Protein 5Y30 (pdb70)

Structure (mmCIF, N/CA/C/O backbone):
data_5Y30
#
_entry.id   5Y30
#
_cell.length_a   65.252
_cell.length_b   65.252
_cell.length_c   109.741
_cell.angle_alpha   90.00
_cell.angle_beta   90.00
_cell.angle_gamma   120.00
#
_symmetry.space_group_name_H-M   'P 61'
#
loop_
_entity.id
_entity.type
_entity.pdbx_description
1 polymer 'Leucine-rich glioma-inactivated protein 1'
2 water water
#
loop_
_atom_site.group_PDB
_atom_site.id
_atom_site.type_symbol
_atom_site.label_atom_id
_atom_site.label_alt_id
_atom_site.label_comp_id
_atom_site.label_asym_id
_atom_site.label_entity_id
_atom_site.label_seq_id
_atom_site.pdbx_PDB_ins_code
_atom_site.Cartn_x
_atom_site.Cartn_y
_atom_site.Cartn_z
_atom_site.occupancy
_atom_site.B_iso_or_equiv
_atom_site.auth_seq_id
_atom_site.auth_comp_id
_atom_site.auth_asym_id
_atom_site.auth_atom_id
_atom_site.pdbx_PDB_model_num
ATOM 1 N N . LYS A 1 21 ? 15.551 0.430 7.898 1.00 60.63 41 LYS A N 1
ATOM 2 C CA . LYS A 1 21 ? 15.427 0.890 9.274 1.00 64.39 41 LYS A CA 1
ATOM 3 C C . LYS A 1 21 ? 14.920 2.342 9.302 1.00 62.23 41 LYS A C 1
ATOM 4 O O . LYS A 1 21 ? 1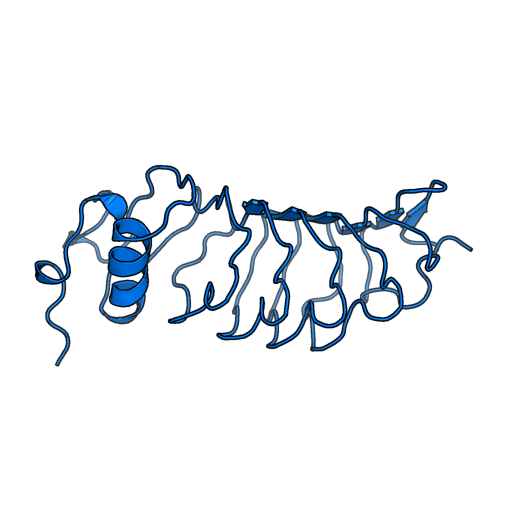5.008 3.066 8.302 1.00 61.13 41 LYS A O 1
ATOM 10 N N . CYS A 1 22 ? 14.348 2.742 10.434 1.00 54.19 42 CYS A N 1
ATOM 11 C CA . CYS A 1 22 ? 13.838 4.093 10.617 1.00 50.60 42 CYS A CA 1
ATOM 12 C C . CYS A 1 22 ? 14.953 5.137 10.567 1.00 47.76 42 CYS A C 1
ATOM 13 O O . CYS A 1 22 ? 15.948 4.992 11.249 1.00 49.20 42 CYS A O 1
ATOM 16 N N . PRO A 1 23 ? 14.797 6.188 9.749 1.00 44.63 43 PRO A N 1
ATOM 17 C CA . PRO A 1 23 ? 15.786 7.279 9.769 1.00 44.80 43 PRO A CA 1
ATOM 18 C C . PRO A 1 23 ? 15.883 7.956 11.147 1.00 48.70 43 PRO A C 1
ATOM 19 O O . PRO A 1 23 ? 14.886 8.016 11.873 1.00 44.94 43 PRO A O 1
ATOM 23 N N . ALA A 1 24 ? 17.056 8.481 11.490 1.00 47.31 44 ALA A N 1
ATOM 24 C CA . ALA A 1 24 ? 17.277 9.053 12.822 1.00 48.55 44 ALA A CA 1
ATOM 25 C C . ALA A 1 24 ? 16.360 10.251 13.124 1.00 48.58 44 ALA A C 1
ATOM 26 O O . ALA A 1 24 ? 15.917 10.431 14.265 1.00 47.86 44 ALA A O 1
ATOM 28 N N . VAL A 1 25 ? 16.053 11.058 12.111 1.00 47.04 45 VAL A N 1
ATOM 29 C CA . VAL A 1 25 ? 15.157 12.193 12.321 1.00 45.71 45 VAL A CA 1
ATOM 30 C C . VAL A 1 25 ? 13.697 11.755 12.369 1.00 42.65 45 VAL A C 1
ATOM 31 O O . VAL A 1 25 ? 12.802 12.586 12.470 1.00 42.76 45 VAL A O 1
ATOM 35 N N . CYS A 1 26 ? 13.445 10.454 12.289 1.00 39.49 46 CYS A N 1
ATOM 36 C CA . CYS A 1 26 ? 12.066 9.974 12.314 1.00 39.07 46 CYS A CA 1
ATOM 37 C C . CYS A 1 26 ? 11.796 9.045 13.486 1.00 41.22 46 CYS A C 1
ATOM 38 O O . CYS A 1 26 ? 12.712 8.487 14.108 1.00 40.91 46 CYS A O 1
ATOM 41 N N . THR A 1 27 ? 10.515 8.892 13.782 1.00 38.19 47 THR A N 1
ATOM 42 C CA . THR A 1 27 ? 10.046 7.871 14.694 1.00 41.06 47 THR A CA 1
ATOM 43 C C . THR A 1 27 ? 9.061 7.005 13.922 1.00 39.37 47 THR A C 1
ATOM 44 O O . THR A 1 27 ? 8.103 7.518 13.350 1.00 36.00 47 THR A O 1
ATOM 48 N N . CYS A 1 28 ? 9.308 5.699 13.900 1.00 44.83 48 CYS A N 1
ATOM 49 C CA . CYS A 1 28 ? 8.564 4.793 13.033 1.00 42.99 48 CYS A CA 1
ATOM 50 C C . CYS A 1 28 ? 7.849 3.669 13.777 1.00 46.70 48 CYS A C 1
ATOM 51 O O . CYS A 1 28 ? 8.343 3.155 14.780 1.00 48.88 48 CYS A O 1
ATOM 54 N N . THR A 1 29 ? 6.673 3.314 13.271 1.00 41.48 49 THR A N 1
ATOM 55 C CA . THR A 1 29 ? 6.037 2.034 13.558 1.00 44.98 49 THR A CA 1
ATOM 56 C C . THR A 1 29 ? 5.996 1.267 12.250 1.00 53.31 49 THR A C 1
ATOM 57 O O . THR A 1 29 ? 6.540 1.719 11.244 1.00 53.90 49 THR A O 1
ATOM 61 N N . LYS A 1 30 ? 5.323 0.126 12.259 1.00 55.73 50 LYS A N 1
ATOM 62 C CA . LYS A 1 30 ? 5.140 -0.665 11.052 1.00 58.53 50 LYS A CA 1
ATOM 63 C C . LYS A 1 30 ? 4.482 0.146 9.930 1.00 51.73 50 LYS A C 1
ATOM 64 O O . LYS A 1 30 ? 4.892 0.077 8.771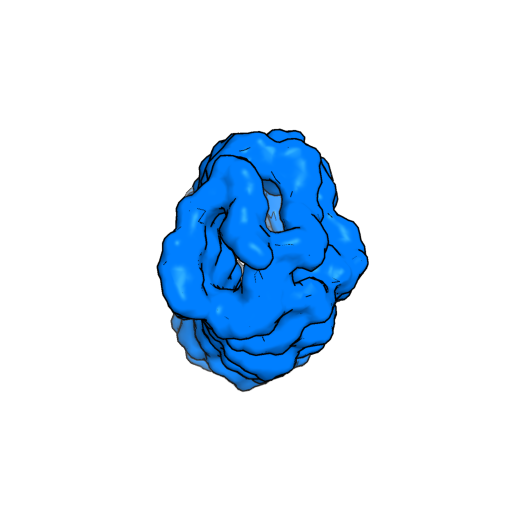 1.00 51.82 50 LYS A O 1
ATOM 70 N N . ASP A 1 31 ? 3.478 0.940 10.287 1.00 46.88 51 ASP A N 1
ATOM 71 C CA . ASP A 1 31 ? 2.640 1.597 9.298 1.00 46.17 51 ASP A CA 1
ATOM 72 C C . ASP A 1 31 ? 2.973 3.070 9.103 1.00 39.93 51 ASP A C 1
ATOM 73 O O . ASP A 1 31 ? 2.584 3.663 8.102 1.00 40.10 51 ASP A O 1
ATOM 78 N N . ASN A 1 32 ? 3.684 3.655 10.062 1.00 37.51 52 ASN A N 1
ATOM 79 C CA . ASN A 1 32 ? 3.744 5.107 10.179 1.00 35.74 5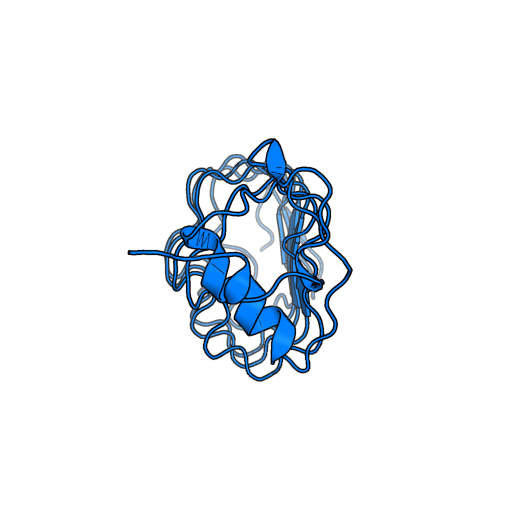2 ASN A CA 1
ATOM 80 C C . ASN A 1 32 ? 5.156 5.619 10.422 1.00 36.00 52 ASN A C 1
ATOM 81 O O . ASN A 1 32 ? 5.934 4.993 11.150 1.00 37.00 52 ASN A O 1
ATOM 86 N N . ALA A 1 33 ? 5.488 6.753 9.814 1.00 31.41 53 ALA A N 1
ATOM 87 C CA . ALA A 1 33 ? 6.732 7.440 10.155 1.00 32.28 53 ALA A CA 1
ATOM 88 C C . ALA A 1 33 ? 6.436 8.903 10.415 1.00 28.35 53 ALA A C 1
ATOM 89 O O . ALA A 1 33 ? 5.713 9.543 9.649 1.00 29.27 53 ALA A O 1
ATOM 91 N N . LEU A 1 34 ? 6.993 9.417 11.503 1.00 34.03 54 LEU A N 1
ATOM 92 C CA . LEU A 1 34 ? 6.853 10.821 11.878 1.00 32.62 54 LEU A CA 1
ATOM 93 C C . LEU A 1 34 ? 8.243 11.429 11.899 1.00 31.13 54 LEU A C 1
ATOM 94 O O . LEU A 1 34 ? 9.071 11.043 12.716 1.00 34.26 54 LEU A O 1
ATOM 99 N N . CYS A 1 35 ? 8.504 12.353 10.984 1.00 34.01 55 CYS A N 1
ATOM 100 C CA . CYS A 1 35 ? 9.837 12.917 10.861 1.00 35.00 55 CYS A CA 1
ATOM 101 C C . CYS A 1 35 ? 9.834 14.358 11.345 1.00 38.11 55 CYS A C 1
ATOM 102 O O . CYS A 1 35 ? 8.921 15.117 11.041 1.00 34.44 55 CYS A O 1
ATOM 105 N N . GLU A 1 36 ? 10.847 14.722 12.120 1.00 35.77 56 GLU A N 1
ATOM 106 C CA . GLU A 1 36 ? 10.921 16.063 12.672 1.00 35.24 56 GLU A CA 1
ATOM 107 C C . GLU A 1 36 ? 12.316 16.637 12.457 1.00 39.23 56 GLU A C 1
ATOM 108 O O . GLU A 1 36 ? 13.315 15.925 12.595 1.00 39.40 56 GLU A O 1
ATOM 114 N N . ASN A 1 37 ? 12.371 17.923 12.120 1.00 41.83 57 ASN A N 1
ATOM 115 C CA . ASN A 1 37 ? 13.624 18.638 11.873 1.00 44.05 57 ASN A CA 1
ATOM 116 C C . ASN A 1 37 ? 14.462 18.013 10.764 1.00 46.77 57 ASN A C 1
ATOM 117 O O . ASN A 1 37 ? 15.686 18.090 10.799 1.00 48.14 57 ASN A O 1
ATOM 122 N N . ALA A 1 38 ? 13.805 17.394 9.787 1.00 40.96 58 ALA A N 1
ATOM 123 C CA . ALA A 1 38 ? 14.512 16.745 8.685 1.00 46.92 58 ALA A CA 1
ATOM 124 C C . ALA A 1 38 ? 15.223 17.797 7.844 1.00 53.72 58 ALA A C 1
ATOM 125 O O . ALA A 1 38 ? 14.657 18.845 7.564 1.00 49.72 58 ALA A O 1
ATOM 127 N N . ARG A 1 39 ? 16.467 17.533 7.457 1.00 62.78 59 ARG A N 1
ATOM 128 C CA . ARG A 1 39 ? 17.217 18.510 6.675 1.00 72.20 59 ARG A CA 1
ATOM 129 C C . ARG A 1 39 ? 16.963 18.310 5.185 1.00 72.98 59 ARG A C 1
ATOM 130 O O . ARG A 1 39 ? 17.068 19.242 4.389 1.00 75.09 59 ARG A O 1
ATOM 138 N N . SER A 1 40 ? 16.601 17.088 4.821 1.00 69.38 60 SER A N 1
ATOM 139 C CA . SER A 1 40 ? 16.092 16.800 3.489 1.00 66.49 60 SER A CA 1
ATOM 140 C C . SER A 1 40 ? 15.023 15.725 3.626 1.00 57.85 60 SER A C 1
ATOM 141 O O . SER A 1 40 ? 14.966 15.052 4.652 1.00 55.83 60 SER A O 1
ATOM 144 N N . ILE A 1 41 ? 14.158 15.576 2.627 1.00 50.81 61 ILE A N 1
ATOM 145 C CA . ILE A 1 41 ? 13.238 14.443 2.630 1.00 47.58 61 ILE A CA 1
ATOM 146 C C . ILE A 1 41 ? 14.081 13.185 2.613 1.00 44.67 61 ILE A C 1
ATOM 147 O O . ILE A 1 41 ? 14.837 12.960 1.669 1.00 51.71 61 ILE A O 1
ATOM 152 N N . PRO A 1 42 ? 13.986 12.367 3.667 1.00 42.54 62 PRO A N 1
ATOM 153 C CA . PRO A 1 42 ? 14.865 11.197 3.677 1.00 44.02 62 PRO A CA 1
ATOM 154 C C . PRO A 1 42 ? 14.493 10.216 2.571 1.00 48.25 62 PRO A C 1
ATOM 155 O O . PRO A 1 42 ? 13.326 10.098 2.211 1.00 45.13 62 PRO A O 1
ATOM 159 N N . ARG A 1 43 ? 15.488 9.532 2.023 1.00 49.12 63 ARG A N 1
ATOM 160 C CA . ARG A 1 43 ? 15.244 8.544 0.983 1.00 48.99 63 ARG A CA 1
ATOM 161 C C . ARG A 1 43 ? 15.212 7.142 1.595 1.00 48.16 63 ARG A C 1
ATOM 162 O O . ARG A 1 43 ? 15.021 6.149 0.897 1.00 54.91 63 ARG A O 1
ATOM 170 N N . THR A 1 44 ? 15.385 7.083 2.913 1.00 44.05 64 THR A N 1
ATOM 171 C CA . THR A 1 44 ? 15.502 5.825 3.646 1.00 42.58 64 THR A CA 1
ATOM 172 C C . THR A 1 44 ? 14.312 5.519 4.595 1.00 47.81 64 THR A C 1
ATOM 173 O O . THR A 1 44 ? 14.422 4.698 5.500 1.00 42.63 64 THR A O 1
ATOM 177 N N . VAL A 1 45 ? 13.180 6.183 4.401 1.00 45.89 65 VAL A N 1
ATOM 178 C CA . VAL A 1 45 ? 11.979 5.807 5.142 1.00 43.87 65 VAL A CA 1
ATOM 179 C C . VAL A 1 45 ? 11.596 4.408 4.669 1.00 42.28 65 VAL A C 1
ATOM 180 O O . VAL A 1 45 ? 11.659 4.149 3.469 1.00 45.80 65 VAL A O 1
ATOM 184 N N . PRO A 1 46 ? 11.250 3.491 5.598 1.00 41.50 66 PRO A N 1
ATOM 185 C CA . PRO A 1 46 ? 10.930 2.117 5.184 1.00 43.15 66 PRO A CA 1
ATOM 186 C C . PRO A 1 46 ? 9.831 2.089 4.144 1.00 48.10 66 PRO A C 1
ATOM 187 O O . PRO A 1 46 ? 8.803 2.742 4.331 1.00 42.67 66 PRO A O 1
ATOM 191 N N . PRO A 1 47 ? 10.048 1.349 3.048 1.00 48.85 67 PRO A N 1
ATOM 192 C CA . PRO A 1 47 ? 9.177 1.476 1.872 1.00 46.07 67 PRO A CA 1
ATOM 193 C C . PRO A 1 47 ? 7.761 0.930 2.075 1.00 45.07 67 PRO A C 1
ATOM 194 O O . PRO A 1 47 ? 6.925 1.136 1.198 1.00 46.70 67 PRO A O 1
ATOM 198 N N . ASP A 1 48 ? 7.488 0.261 3.192 1.00 42.66 68 ASP A N 1
ATOM 199 C CA . ASP A 1 48 ? 6.137 -0.248 3.442 1.00 43.44 68 ASP A CA 1
ATOM 200 C C . ASP A 1 48 ? 5.248 0.681 4.281 1.00 45.81 68 ASP A C 1
ATOM 201 O O . ASP A 1 48 ? 4.082 0.362 4.538 1.00 44.88 68 ASP A O 1
ATOM 206 N N . VAL A 1 49 ? 5.776 1.827 4.704 1.00 42.90 69 VAL A N 1
ATOM 207 C CA A VAL A 1 49 ? 4.967 2.746 5.512 0.57 42.27 69 VAL A CA 1
ATOM 208 C CA B VAL A 1 49 ? 5.016 2.794 5.487 0.43 40.79 69 VAL A CA 1
ATOM 209 C C . VAL A 1 49 ? 3.810 3.275 4.677 1.00 35.35 69 VAL A C 1
ATOM 210 O O . VAL A 1 49 ? 3.936 3.480 3.472 1.00 36.97 69 VAL A O 1
ATOM 217 N N . ILE A 1 50 ? 2.653 3.456 5.320 1.00 32.39 70 ILE A N 1
ATOM 218 C CA . ILE A 1 50 ? 1.487 3.974 4.603 1.00 29.55 70 ILE A CA 1
ATOM 219 C C . ILE A 1 50 ? 1.077 5.385 5.043 1.00 29.50 70 ILE A C 1
ATOM 220 O O . ILE A 1 50 ? 0.248 6.014 4.391 1.00 26.42 70 ILE A O 1
ATOM 225 N N . SER A 1 51 ? 1.623 5.872 6.155 1.00 28.36 71 SER A N 1
ATOM 226 C CA A SER A 1 51 ? 1.407 7.257 6.573 0.48 28.55 71 SER A CA 1
ATOM 227 C CA B SER A 1 51 ? 1.421 7.269 6.526 0.52 27.94 71 SER A CA 1
ATOM 228 C C . SER A 1 51 ? 2.746 7.907 6.917 1.00 30.51 71 SER A C 1
ATOM 229 O O . SER A 1 51 ? 3.532 7.335 7.663 1.00 30.35 71 SER A O 1
ATOM 234 N N . LEU A 1 52 ? 2.987 9.100 6.391 1.00 25.55 72 LEU A N 1
ATOM 235 C CA . LEU A 1 52 ? 4.249 9.780 6.625 1.00 27.65 72 LEU A CA 1
ATOM 236 C C . LEU A 1 52 ? 3.989 11.244 6.950 1.00 24.80 72 LEU A C 1
ATOM 237 O O . LEU A 1 52 ? 3.216 11.896 6.261 1.00 25.21 72 LEU A O 1
ATOM 242 N N . SER A 1 53 ? 4.646 11.757 7.985 1.00 24.91 73 SER A N 1
ATOM 243 C CA . SER A 1 53 ? 4.462 13.139 8.417 1.00 29.23 73 SER A CA 1
ATOM 244 C C . SER A 1 53 ? 5.780 13.875 8.540 1.00 29.51 73 SER A C 1
ATOM 245 O O . SER A 1 53 ? 6.766 13.313 9.028 1.00 27.72 73 SER A O 1
ATOM 248 N N . PHE A 1 54 ? 5.790 15.133 8.108 1.00 25.38 74 PHE A N 1
ATOM 249 C CA . PHE A 1 54 ? 6.950 15.996 8.341 1.00 27.99 74 PHE A CA 1
ATOM 250 C C . PHE A 1 54 ? 6.572 17.206 9.156 1.00 32.76 74 PHE A C 1
ATOM 251 O O . PHE A 1 54 ? 5.639 17.933 8.800 1.00 32.20 74 PHE A O 1
ATOM 259 N N . VAL A 1 55 ? 7.296 17.413 10.258 1.00 32.39 75 VAL A N 1
ATOM 260 C CA A VAL A 1 55 ? 7.048 18.537 11.154 0.50 32.72 75 VAL A CA 1
ATOM 261 C CA B VAL A 1 55 ? 7.048 18.550 11.132 0.50 31.83 75 VAL A CA 1
ATOM 262 C C . VAL A 1 55 ? 8.337 19.305 11.426 1.00 34.02 75 VAL A C 1
ATOM 263 O O . VAL A 1 55 ? 9.383 18.701 11.646 1.00 35.89 75 VAL A O 1
ATOM 270 N N . ARG A 1 56 ? 8.248 20.634 11.404 1.00 37.41 76 ARG A N 1
ATOM 271 C CA . ARG A 1 56 ? 9.383 21.520 11.692 1.00 42.45 76 ARG A CA 1
ATOM 272 C C . ARG A 1 56 ? 10.649 21.149 10.923 1.00 41.49 76 ARG A C 1
ATOM 273 O O . ARG A 1 56 ? 11.733 21.111 11.511 1.00 43.63 76 ARG A O 1
ATOM 281 N N . SER A 1 57 ? 10.498 20.899 9.618 1.00 40.58 77 SER A N 1
ATOM 282 C CA . SER A 1 57 ? 11.566 20.355 8.766 1.00 42.44 77 SER A CA 1
ATOM 283 C C . SER A 1 57 ? 12.600 21.397 8.355 1.00 51.96 77 SER A C 1
ATOM 284 O O . SER A 1 57 ? 12.282 22.575 8.213 1.00 51.90 77 SER A O 1
ATOM 287 N N . GLY A 1 58 ? 13.826 20.941 8.110 1.00 53.12 78 GLY A N 1
ATOM 288 C CA . GLY A 1 58 ? 14.886 21.823 7.647 1.00 61.19 78 GLY A CA 1
ATOM 289 C C . GLY A 1 58 ? 14.819 22.128 6.157 1.00 57.43 78 GLY A C 1
ATOM 290 O O . GLY A 1 58 ? 15.159 23.230 5.746 1.00 59.49 78 GLY A O 1
ATOM 291 N N . PHE A 1 59 ? 14.384 21.168 5.343 1.00 54.60 79 PHE A N 1
ATOM 292 C CA . PHE A 1 59 ? 14.411 21.371 3.897 1.00 55.22 79 PHE A CA 1
ATOM 293 C C . PHE A 1 59 ? 13.407 22.444 3.485 1.00 51.38 79 PHE A C 1
ATOM 294 O O . PHE A 1 59 ? 12.418 22.679 4.164 1.00 44.71 79 PHE A O 1
ATOM 302 N N . THR A 1 60 ? 13.709 23.118 2.381 1.00 50.91 80 THR A N 1
ATOM 303 C CA . THR A 1 60 ? 12.961 24.285 1.952 1.00 47.76 80 THR A CA 1
ATOM 304 C C . THR A 1 60 ? 12.237 24.003 0.649 1.00 56.43 80 THR A C 1
ATOM 305 O O . THR A 1 60 ? 11.415 24.792 0.202 1.00 56.13 80 THR A O 1
ATOM 309 N N . GLU A 1 61 ? 12.565 22.878 0.027 1.00 62.40 81 GLU A N 1
ATOM 310 C CA . GLU A 1 61 ? 12.010 22.552 -1.273 1.00 64.35 81 GLU A CA 1
ATOM 311 C C . GLU A 1 61 ? 11.499 21.119 -1.331 1.00 58.94 81 GLU A C 1
ATOM 312 O O . GLU A 1 61 ? 12.034 20.222 -0.674 1.00 54.87 81 GLU A O 1
ATOM 318 N N . ILE A 1 62 ? 10.445 20.915 -2.113 1.00 44.22 82 ILE A N 1
ATOM 319 C CA . ILE A 1 62 ? 9.972 19.578 -2.417 1.00 35.14 82 ILE A CA 1
ATOM 320 C C . ILE A 1 62 ? 9.970 19.430 -3.928 1.00 39.55 82 ILE A C 1
ATOM 321 O O . ILE A 1 62 ? 9.046 19.892 -4.595 1.00 36.49 82 ILE A O 1
ATOM 326 N N . SER A 1 63 ? 11.015 18.800 -4.455 1.00 34.68 83 SER A N 1
ATOM 327 C CA . SER A 1 63 ? 11.190 18.667 -5.886 1.00 35.07 83 SER A CA 1
ATOM 328 C C . SER A 1 63 ? 10.434 17.464 -6.429 1.00 33.18 83 SER A C 1
ATOM 329 O O . SER A 1 63 ? 9.815 16.698 -5.675 1.00 29.80 83 SER A O 1
ATOM 332 N N . GLU A 1 64 ? 10.476 17.307 -7.747 1.00 33.46 84 GLU A N 1
ATOM 333 C CA . GLU A 1 64 ? 9.701 16.261 -8.403 1.00 31.12 84 GLU A CA 1
ATOM 334 C C . GLU A 1 64 ? 10.121 14.880 -7.922 1.00 31.36 84 GLU A C 1
ATOM 335 O O . GLU A 1 64 ? 11.308 14.595 -7.767 1.00 31.04 84 GLU A O 1
ATOM 341 N N . GLY A 1 65 ? 9.149 14.009 -7.726 1.00 26.78 85 GLY A N 1
ATOM 342 C CA . GLY A 1 65 ? 9.471 12.621 -7.422 1.00 33.08 85 GLY A CA 1
ATOM 343 C C . GLY A 1 65 ? 10.084 12.435 -6.037 1.00 29.69 85 GLY A C 1
ATOM 344 O O . GLY A 1 65 ? 10.851 11.507 -5.820 1.00 31.34 85 GLY A O 1
ATOM 345 N N . SER A 1 66 ? 9.739 13.301 -5.094 1.00 27.52 86 SER A N 1
ATOM 346 C CA . SER A 1 66 ? 10.363 13.260 -3.770 1.00 29.04 86 SER A CA 1
ATOM 347 C C . SER A 1 66 ? 9.976 12.028 -2.941 1.00 32.25 86 SER A C 1
ATOM 348 O O . SER A 1 66 ? 10.656 11.711 -1.950 1.00 30.38 86 SER A O 1
ATOM 351 N N . PHE A 1 67 ? 8.905 11.330 -3.319 1.00 24.10 87 P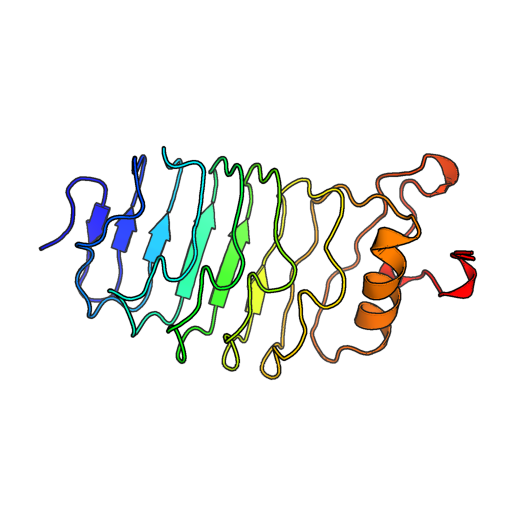HE A N 1
ATOM 352 C CA . PHE A 1 67 ? 8.398 10.257 -2.451 1.00 24.62 87 PHE A CA 1
ATOM 353 C C . PHE A 1 67 ? 8.375 8.893 -3.115 1.00 26.31 87 PHE A C 1
ATOM 354 O O . PHE A 1 67 ? 7.685 7.975 -2.665 1.00 29.30 87 PHE A O 1
ATOM 362 N N . LEU A 1 68 ? 9.181 8.749 -4.154 1.00 23.38 88 LEU A N 1
ATOM 363 C CA . LEU A 1 68 ? 9.190 7.521 -4.929 1.00 27.14 88 LEU A CA 1
ATOM 364 C C . LEU A 1 68 ? 9.708 6.315 -4.145 1.00 32.43 88 LEU A C 1
ATOM 365 O O . LEU A 1 68 ? 9.480 5.185 -4.545 1.00 35.54 88 LEU A O 1
ATOM 370 N N . PHE A 1 69 ? 10.405 6.539 -3.041 1.00 34.89 89 PHE A N 1
ATOM 371 C CA . PHE A 1 69 ? 10.933 5.389 -2.295 1.00 34.37 89 PHE A CA 1
ATOM 372 C C . PHE A 1 69 ? 9.921 4.869 -1.275 1.00 34.35 89 PHE A C 1
ATOM 373 O O . PHE A 1 69 ? 10.175 3.865 -0.597 1.00 33.40 89 PHE A O 1
ATOM 381 N N . THR A 1 70 ? 8.771 5.540 -1.199 1.00 30.23 90 THR A N 1
ATOM 382 C CA . THR A 1 70 ? 7.649 5.085 -0.378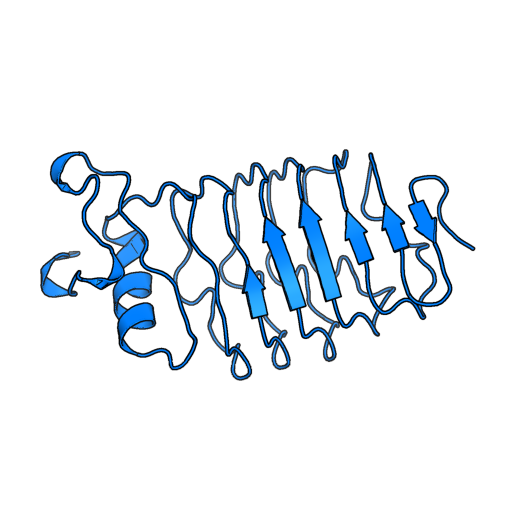 1.00 30.12 90 THR A CA 1
ATOM 383 C C . THR A 1 70 ? 6.384 5.067 -1.223 1.00 30.55 90 THR A C 1
ATOM 384 O O . THR A 1 70 ? 5.477 5.889 -1.022 1.00 29.13 90 THR A O 1
ATOM 388 N N . PRO A 1 71 ? 6.310 4.128 -2.176 1.00 35.12 91 PRO A N 1
ATOM 389 C CA . PRO A 1 71 ? 5.249 4.153 -3.182 1.00 36.28 91 PRO A CA 1
ATOM 390 C C . PRO A 1 71 ? 3.878 3.758 -2.652 1.00 36.34 91 PRO A C 1
ATOM 391 O O . PRO A 1 71 ? 2.902 3.926 -3.375 1.00 38.70 91 PRO A O 1
ATOM 395 N N . SER A 1 72 ? 3.801 3.234 -1.433 1.00 33.03 92 SER A N 1
ATOM 396 C CA . SER A 1 72 ? 2.534 2.737 -0.913 1.00 32.65 92 SER A CA 1
ATOM 397 C C . SER A 1 72 ? 1.830 3.702 0.036 1.00 32.55 92 SER A C 1
ATOM 398 O O . SER A 1 72 ? 0.874 3.317 0.710 1.00 33.06 92 SER A O 1
ATOM 401 N N . LEU A 1 73 ? 2.307 4.945 0.104 1.00 29.58 93 LEU A N 1
ATOM 402 C CA . LEU A 1 73 ? 1.705 5.937 1.001 1.00 25.77 93 LEU A CA 1
ATOM 403 C C . LEU A 1 73 ? 0.227 6.107 0.715 1.00 29.05 93 LEU A C 1
ATOM 404 O O . LEU A 1 73 ? -0.187 6.223 -0.442 1.00 28.67 93 LEU A O 1
ATOM 409 N N . GLN A 1 74 ? -0.556 6.139 1.784 1.00 23.47 94 GLN A N 1
ATOM 410 C CA . GLN A 1 74 ? -1.968 6.480 1.712 1.00 20.87 94 GLN A CA 1
ATOM 411 C C . GLN A 1 74 ? -2.210 7.862 2.295 1.00 22.69 94 GLN A C 1
ATOM 412 O O . GLN A 1 74 ? -3.201 8.526 1.976 1.00 23.78 94 GLN A O 1
ATOM 418 N N . LEU A 1 75 ? -1.311 8.299 3.169 1.00 21.90 95 LEU A N 1
ATOM 419 C CA . LEU A 1 75 ? -1.477 9.601 3.815 1.00 20.66 95 LEU A CA 1
ATOM 420 C C . LEU A 1 75 ? -0.137 10.299 3.973 1.00 25.42 95 LEU A C 1
ATOM 421 O O . LEU A 1 75 ? 0.854 9.693 4.398 1.00 24.39 95 LEU A O 1
ATOM 426 N N . LEU A 1 76 ? -0.140 11.589 3.663 1.00 22.05 96 LEU A N 1
ATOM 427 C CA . LEU A 1 76 ? 1.026 12.444 3.832 1.00 24.12 96 LEU A CA 1
ATOM 428 C C . LEU A 1 76 ? 0.630 13.689 4.598 1.00 25.51 96 LEU A C 1
ATOM 429 O O . LEU A 1 76 ? -0.380 14.318 4.259 1.00 24.98 96 LEU A O 1
ATOM 434 N N . LEU A 1 77 ? 1.410 14.055 5.614 1.00 21.26 97 LEU A N 1
ATOM 435 C CA . LEU A 1 77 ? 1.151 15.298 6.354 1.00 22.91 97 LEU A CA 1
ATOM 436 C C . LEU A 1 77 ? 2.384 16.175 6.410 1.00 25.28 97 LEU A C 1
ATOM 437 O O . LEU A 1 77 ? 3.469 15.702 6.751 1.00 25.84 97 LEU A O 1
ATOM 442 N N . PHE A 1 78 ? 2.206 17.457 6.095 1.00 23.12 98 PHE A N 1
ATOM 443 C CA . PHE A 1 78 ? 3.251 18.473 6.286 1.00 25.34 98 PHE A CA 1
ATOM 444 C C . PHE A 1 78 ? 2.705 19.569 7.178 1.00 24.77 98 PHE A C 1
ATOM 445 O O . PHE A 1 78 ? 1.740 20.221 6.797 1.00 25.74 98 PHE A O 1
ATOM 453 N N . THR A 1 79 ? 3.303 19.794 8.344 1.00 24.40 99 THR A N 1
ATOM 454 C CA . THR A 1 79 ? 2.801 20.858 9.215 1.00 24.50 99 THR A CA 1
ATOM 455 C C . THR A 1 79 ? 3.961 21.534 9.937 1.00 31.00 99 THR A C 1
ATOM 456 O O . THR A 1 79 ? 4.982 20.908 10.237 1.00 29.06 99 THR A O 1
ATOM 460 N N . SER A 1 80 ? 3.812 22.835 10.167 1.00 30.97 100 SER A N 1
ATOM 461 C CA . SER A 1 80 ? 4.845 23.646 10.793 1.00 34.19 100 SER A CA 1
ATOM 462 C C . SER A 1 80 ? 6.191 23.608 10.065 1.00 32.97 100 SER A C 1
ATOM 463 O O . SER A 1 80 ? 7.246 23.565 10.709 1.00 33.18 100 SER A O 1
ATOM 466 N N . ASN A 1 81 ? 6.157 23.652 8.736 1.00 30.22 101 ASN A N 1
ATOM 467 C CA . ASN A 1 81 ? 7.379 23.761 7.946 1.00 31.83 101 ASN A CA 1
ATOM 468 C C . ASN A 1 81 ? 7.500 25.100 7.213 1.00 34.37 101 ASN A C 1
ATOM 469 O O . ASN A 1 81 ? 6.550 25.886 7.154 1.00 32.59 101 ASN A O 1
ATOM 474 N N . SER A 1 82 ? 8.678 25.344 6.647 1.00 34.79 102 SER A N 1
ATOM 475 C CA . SER A 1 82 ? 8.902 26.470 5.746 1.00 36.27 102 SER A CA 1
ATOM 476 C C . SER A 1 82 ? 9.404 25.969 4.400 1.00 44.90 102 SER A C 1
ATOM 477 O O . SER A 1 82 ? 10.470 25.368 4.317 1.00 54.68 102 SER A O 1
ATOM 480 N N . PHE A 1 83 ? 8.638 26.220 3.348 1.00 37.44 103 PHE A N 1
ATOM 481 C CA . PHE A 1 83 ? 8.997 25.754 2.016 1.00 35.90 103 PHE A CA 1
ATOM 482 C C . PHE A 1 83 ? 9.248 26.925 1.084 1.00 39.04 103 PHE A C 1
ATOM 483 O O . PHE A 1 83 ? 8.492 27.897 1.089 1.00 44.05 103 PHE A O 1
ATOM 491 N N . ASP A 1 84 ? 10.309 26.833 0.293 1.00 40.87 104 ASP A N 1
ATOM 492 C CA . ASP A 1 84 ? 10.547 27.794 -0.773 1.00 40.72 104 ASP A CA 1
ATOM 493 C C . ASP A 1 84 ? 9.668 27.444 -1.969 1.00 45.68 104 ASP A C 1
ATOM 494 O O . ASP A 1 84 ? 8.925 28.281 -2.464 1.00 56.52 104 ASP A O 1
ATOM 499 N N . VAL A 1 85 ? 9.751 26.199 -2.428 1.00 40.91 105 VAL A N 1
ATOM 500 C CA . VAL A 1 85 ? 8.946 25.734 -3.556 1.00 39.55 105 VAL A CA 1
ATOM 501 C C . VAL A 1 85 ? 8.444 24.302 -3.382 1.00 38.28 105 VAL A C 1
ATOM 502 O O . VAL A 1 85 ? 9.211 23.424 -3.004 1.00 40.34 105 VAL A O 1
ATOM 506 N N . ILE A 1 86 ? 7.163 24.066 -3.655 1.00 34.56 106 ILE A N 1
ATOM 507 C CA . ILE A 1 86 ? 6.684 22.706 -3.880 1.00 30.77 106 ILE A CA 1
ATOM 508 C C . ILE A 1 86 ? 6.521 22.529 -5.383 1.00 35.67 106 ILE A C 1
ATOM 509 O O . ILE A 1 86 ? 5.667 23.154 -5.998 1.00 38.65 106 ILE A O 1
ATOM 514 N N . SER A 1 87 ? 7.360 21.693 -5.979 1.00 32.32 107 SER A N 1
ATOM 515 C CA . SER A 1 87 ? 7.472 21.673 -7.427 1.00 34.21 107 SER A CA 1
ATOM 516 C C . SER A 1 87 ? 6.411 20.834 -8.112 1.00 28.21 107 SER A C 1
ATOM 517 O O . SER A 1 87 ? 5.692 20.071 -7.467 1.00 26.76 107 SER A O 1
ATOM 520 N N . ASP A 1 88 ? 6.329 21.008 -9.433 1.00 33.54 108 ASP A N 1
ATOM 521 C CA . ASP A 1 88 ? 5.544 20.138 -10.302 1.00 30.90 108 ASP A CA 1
ATOM 522 C C . ASP A 1 88 ? 5.923 18.684 -10.042 1.00 29.67 108 ASP A C 1
ATOM 523 O O . ASP A 1 88 ? 7.110 18.370 -9.954 1.00 28.93 108 ASP A O 1
ATOM 528 N N . ASP A 1 89 ? 4.915 17.823 -9.897 1.00 25.57 109 ASP A N 1
ATOM 529 C CA . ASP A 1 89 ? 5.114 16.373 -9.746 1.00 25.82 109 ASP A CA 1
ATOM 530 C C . ASP A 1 89 ? 5.852 15.986 -8.452 1.00 29.22 109 ASP A C 1
ATOM 531 O O . ASP A 1 89 ? 6.454 14.916 -8.373 1.00 25.40 109 ASP A O 1
ATOM 536 N N . ALA A 1 90 ? 5.775 16.843 -7.441 1.00 25.58 110 ALA A N 1
ATOM 537 C CA . ALA A 1 90 ? 6.333 16.536 -6.127 1.00 24.38 110 ALA A CA 1
ATOM 538 C C . ALA A 1 90 ? 5.790 15.216 -5.607 1.00 25.84 110 ALA A C 1
ATOM 539 O O . ALA A 1 90 ? 6.514 14.446 -4.980 1.00 25.15 110 ALA A O 1
ATOM 541 N N . PHE A 1 91 ? 4.512 14.955 -5.886 1.00 21.84 111 PHE A N 1
ATOM 542 C CA . PHE A 1 91 ? 3.803 13.812 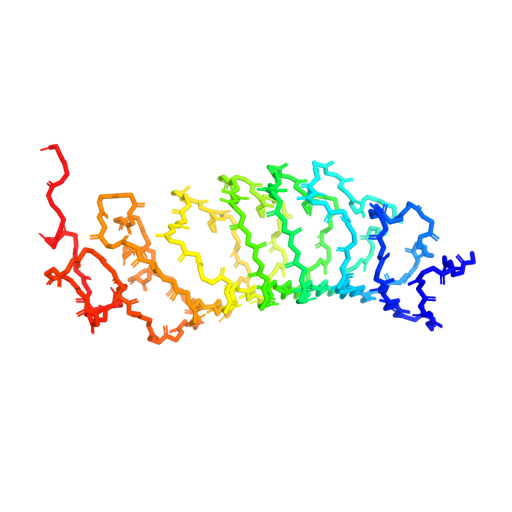-5.322 1.00 21.00 111 PHE A CA 1
ATOM 543 C C . PHE A 1 91 ? 3.501 12.709 -6.347 1.00 26.04 111 PHE A C 1
ATOM 544 O O . PHE A 1 91 ? 2.602 11.891 -6.157 1.00 22.89 111 PHE A O 1
ATOM 552 N N . ILE A 1 92 ? 4.283 12.667 -7.418 1.00 24.42 112 ILE A N 1
ATOM 553 C CA . ILE A 1 92 ? 4.084 11.678 -8.476 1.00 22.96 112 ILE A CA 1
ATOM 554 C C . ILE A 1 92 ? 4.552 10.306 -7.953 1.00 28.61 112 ILE A C 1
ATOM 555 O O . ILE A 1 92 ? 5.368 10.244 -7.034 1.00 25.06 112 ILE A O 1
ATOM 560 N N . GLY A 1 93 ? 4.017 9.222 -8.509 1.00 28.99 113 GLY A N 1
ATOM 561 C CA . GLY A 1 93 ? 4.419 7.884 -8.094 1.00 30.40 113 GLY A CA 1
ATOM 562 C C . GLY A 1 93 ? 3.692 7.429 -6.832 1.00 31.98 113 GLY A C 1
ATOM 563 O O . GLY A 1 93 ? 4.062 6.422 -6.214 1.00 28.31 113 GLY A O 1
ATOM 564 N N . LEU A 1 94 ? 2.648 8.157 -6.451 1.00 24.83 114 LEU A N 1
ATOM 565 C CA . LEU A 1 94 ? 1.875 7.801 -5.254 1.00 27.24 114 LEU A CA 1
ATOM 566 C C . LEU A 1 94 ? 0.410 7.477 -5.594 1.00 28.73 114 LEU A C 1
ATOM 567 O O . LEU A 1 94 ? -0.496 8.214 -5.205 1.00 29.27 114 LEU A O 1
ATOM 572 N N . PRO A 1 95 ? 0.175 6.369 -6.310 1.00 35.37 115 PRO A N 1
ATOM 573 C CA . PRO A 1 95 ? -1.166 6.120 -6.863 1.00 34.66 115 PRO A CA 1
ATOM 574 C C . PRO A 1 95 ? -2.178 5.721 -5.787 1.00 37.86 115 PRO A C 1
ATOM 575 O O . PRO A 1 95 ? -3.375 5.682 -6.066 1.00 40.65 115 PRO A O 1
ATOM 579 N N . HIS A 1 96 ? -1.698 5.448 -4.573 1.00 32.53 116 HIS A N 1
ATOM 580 C CA . HIS A 1 96 ? -2.577 5.058 -3.471 1.00 34.51 116 HIS A CA 1
ATOM 581 C C . HIS A 1 96 ? -2.808 6.176 -2.471 1.00 28.47 116 HIS A C 1
ATOM 582 O O . HIS A 1 96 ? -3.502 5.981 -1.461 1.00 27.84 116 HIS A O 1
ATOM 589 N N . LEU A 1 97 ? -2.226 7.345 -2.731 1.00 25.30 117 LEU A N 1
ATOM 590 C CA . LEU A 1 97 ? -2.341 8.436 -1.779 1.00 25.06 117 LEU A CA 1
ATOM 591 C C . LEU A 1 97 ? -3.778 8.938 -1.766 1.00 25.86 117 LEU A C 1
ATOM 592 O O . LEU A 1 97 ? -4.301 9.347 -2.812 1.00 24.93 117 LEU A O 1
ATOM 597 N N . GLU A 1 98 ? -4.423 8.859 -0.601 1.00 23.94 118 GLU A N 1
ATOM 598 C CA . GLU A 1 98 ? -5.800 9.320 -0.456 1.00 21.44 118 GLU A CA 1
ATOM 599 C C . GLU A 1 98 ? -5.935 10.593 0.386 1.00 25.26 118 GLU A C 1
ATOM 600 O O . GLU A 1 98 ? -6.920 11.309 0.262 1.00 24.79 118 GLU A O 1
ATOM 606 N N . TYR A 1 99 ? -4.942 10.886 1.221 1.00 22.39 119 TYR A N 1
ATOM 607 C CA . TYR A 1 99 ? -5.012 12.048 2.131 1.00 20.45 119 TYR A CA 1
ATOM 608 C C . TYR A 1 99 ? -3.711 12.822 2.060 1.00 22.84 119 TYR A C 1
ATOM 609 O O . TYR A 1 99 ? -2.635 12.253 2.226 1.00 23.23 119 TYR A O 1
ATOM 618 N N . LEU A 1 100 ? -3.813 14.117 1.796 1.00 20.78 120 LEU A N 1
ATOM 619 C CA . LEU A 1 100 ? -2.628 14.973 1.713 1.00 19.52 120 LEU A CA 1
ATOM 620 C C . LEU A 1 100 ? -2.934 16.234 2.474 1.00 22.57 120 LEU A C 1
ATOM 621 O O . LEU A 1 100 ? -3.730 17.051 2.012 1.00 19.97 120 LEU A O 1
ATOM 626 N N . PHE A 1 101 ? -2.305 16.390 3.629 1.00 21.12 121 PHE A N 1
ATOM 627 C CA . PHE A 1 101 ? -2.604 17.512 4.506 1.00 21.21 121 PHE A CA 1
ATOM 628 C C . PHE A 1 101 ? -1.397 18.400 4.578 1.00 23.63 121 PHE A C 1
ATOM 629 O O . PHE A 1 101 ? -0.374 18.030 5.173 1.00 23.51 121 PHE A O 1
ATOM 637 N N . ILE A 1 102 ? -1.500 19.554 3.933 1.00 22.20 122 ILE A N 1
ATOM 638 C CA . ILE A 1 102 ? -0.421 20.533 3.948 1.00 22.24 122 ILE A CA 1
ATOM 639 C C . ILE A 1 102 ? -0.958 21.748 4.725 1.00 24.14 122 ILE A C 1
ATOM 640 O O . ILE A 1 102 ? -1.653 22.587 4.166 1.00 27.87 122 ILE A O 1
ATOM 645 N N . GLU A 1 103 ? -0.660 21.805 6.019 1.00 26.14 123 GLU A N 1
ATOM 646 C CA . GLU A 1 103 ? -1.313 22.759 6.918 1.00 24.38 123 GLU A CA 1
ATOM 647 C C . GLU A 1 103 ? -0.338 23.459 7.842 1.00 28.38 123 GLU A C 1
ATOM 648 O O . GLU A 1 103 ? 0.586 22.833 8.353 1.00 29.92 123 GLU A O 1
ATOM 654 N N . ASN A 1 104 ? -0.574 24.746 8.089 1.00 28.05 124 ASN A N 1
ATOM 655 C CA . ASN A 1 104 ? 0.213 25.518 9.055 1.00 28.15 124 ASN A CA 1
ATOM 656 C C . ASN A 1 104 ? 1.675 25.622 8.657 1.00 30.16 124 ASN A C 1
ATOM 657 O O . ASN A 1 104 ? 2.561 25.475 9.490 1.00 31.90 124 ASN A O 1
ATOM 662 N N . ASN A 1 105 ? 1.915 25.869 7.372 1.00 28.20 125 ASN A N 1
ATOM 663 C CA . ASN A 1 105 ? 3.261 26.056 6.844 1.00 26.24 125 ASN A CA 1
ATOM 664 C C . ASN A 1 105 ? 3.457 27.458 6.294 1.00 33.06 125 ASN A C 1
ATOM 665 O O . ASN A 1 105 ? 2.491 28.181 6.047 1.00 35.53 125 ASN A O 1
ATOM 670 N N . ASN A 1 106 ? 4.713 27.833 6.100 1.00 33.39 126 ASN A N 1
ATOM 671 C CA . ASN A 1 106 ? 5.039 28.970 5.256 1.00 35.77 126 ASN A CA 1
ATOM 672 C C . ASN A 1 106 ? 5.412 28.406 3.902 1.00 40.33 126 ASN A C 1
ATOM 673 O O . ASN A 1 106 ? 6.302 27.561 3.817 1.00 42.46 126 ASN A O 1
ATOM 678 N N . ILE A 1 107 ? 4.713 28.826 2.850 1.00 36.02 127 ILE A N 1
ATOM 679 C CA . ILE A 1 107 ? 4.959 28.269 1.525 1.00 30.78 127 ILE A CA 1
ATOM 680 C C . ILE A 1 107 ? 5.101 29.386 0.500 1.00 38.04 127 ILE A C 1
ATOM 681 O O . ILE A 1 107 ? 4.147 30.112 0.243 1.00 40.71 127 ILE A O 1
ATOM 686 N N . LYS A 1 108 ? 6.284 29.527 -0.085 1.00 40.39 128 LYS A N 1
ATOM 687 C CA . LYS A 1 108 ? 6.533 30.666 -0.963 1.00 49.12 128 LYS A CA 1
ATOM 688 C C . LYS A 1 108 ? 5.893 30.466 -2.331 1.00 51.05 128 LYS A C 1
ATOM 689 O O . LYS A 1 108 ? 5.455 31.424 -2.963 1.00 50.77 128 LYS A O 1
ATOM 695 N N . SER A 1 109 ? 5.833 29.219 -2.787 1.00 47.30 129 SER A N 1
ATOM 696 C CA . SER A 1 109 ? 5.349 28.946 -4.133 1.00 45.78 129 SER A CA 1
ATOM 697 C C . SER A 1 109 ? 4.890 27.505 -4.310 1.00 42.12 129 SER A C 1
ATOM 698 O O . SER A 1 109 ? 5.585 26.583 -3.897 1.00 40.36 129 SER A O 1
ATOM 701 N N . ILE A 1 110 ? 3.703 27.331 -4.885 1.00 38.56 130 ILE A N 1
ATOM 702 C CA A ILE A 1 110 ? 3.169 26.033 -5.305 0.55 37.35 130 ILE A CA 1
ATOM 703 C CA B ILE A 1 110 ? 3.299 26.006 -5.340 0.45 38.12 130 ILE A CA 1
ATOM 704 C C . ILE A 1 110 ? 2.976 26.079 -6.820 1.00 40.80 130 ILE A C 1
ATOM 705 O O . ILE A 1 110 ? 2.586 27.116 -7.346 1.00 46.73 130 ILE A O 1
ATOM 714 N N . SER A 1 111 ? 3.211 24.979 -7.516 1.00 35.33 131 SER A N 1
ATOM 715 C CA A SER A 1 111 ? 3.208 24.991 -8.966 0.53 37.21 131 SER A CA 1
ATOM 716 C CA B SER A 1 111 ? 3.178 25.031 -8.967 0.47 36.88 131 SER A CA 1
ATOM 717 C C . SER A 1 111 ? 1.941 24.366 -9.554 1.00 33.47 131 SER A C 1
ATOM 718 O O . SER A 1 111 ? 1.266 23.590 -8.890 1.00 35.36 131 SER A O 1
ATOM 723 N N . ARG A 1 112 ? 1.653 24.702 -10.808 1.00 32.83 132 ARG A N 1
ATOM 724 C CA . ARG A 1 112 ? 0.483 24.219 -11.539 1.00 36.25 132 ARG A CA 1
ATOM 725 C C . ARG A 1 112 ? 0.259 22.701 -11.471 1.00 35.77 132 ARG A C 1
ATOM 726 O O . ARG A 1 112 ? -0.877 22.234 -11.312 1.00 32.37 132 ARG A O 1
ATOM 734 N N . HIS A 1 113 ? 1.340 21.936 -11.592 1.00 32.90 133 HIS A N 1
ATOM 735 C CA . HIS A 1 113 ? 1.243 20.470 -11.567 1.00 29.51 133 HIS A CA 1
ATOM 736 C C . HIS A 1 113 ? 1.775 19.857 -10.272 1.00 29.35 133 HIS A C 1
ATOM 737 O O . HIS A 1 113 ? 2.200 18.698 -10.261 1.00 27.85 133 HIS A O 1
ATOM 744 N N . THR A 1 114 ? 1.745 20.614 -9.175 1.00 26.29 134 THR A N 1
ATOM 745 C CA . THR A 1 114 ? 2.154 20.087 -7.882 1.00 25.34 134 THR A CA 1
ATOM 746 C C . THR A 1 114 ? 1.399 18.815 -7.499 1.00 27.60 134 THR A C 1
ATOM 747 O O . THR A 1 114 ? 1.986 17.893 -6.947 1.00 26.70 134 THR A O 1
ATOM 751 N N . PHE A 1 115 ? 0.113 18.740 -7.836 1.00 25.64 135 PHE A N 1
ATOM 752 C CA . PHE A 1 115 ? -0.690 17.586 -7.448 1.00 24.87 135 PHE A CA 1
ATOM 753 C C . PHE A 1 115 ? -0.975 16.620 -8.599 1.00 24.67 135 PHE A C 1
ATOM 754 O O . PHE A 1 115 ? -1.855 15.756 -8.500 1.00 26.22 135 PHE A O 1
ATOM 762 N N . ARG A 1 116 ? -0.225 16.743 -9.691 1.00 22.63 136 ARG A N 1
ATOM 763 C CA . ARG A 1 116 ? -0.429 15.856 -10.831 1.00 25.00 136 ARG A CA 1
ATOM 764 C C . ARG A 1 116 ? -0.221 14.395 -10.412 1.00 26.77 136 ARG A C 1
ATOM 765 O O . ARG A 1 116 ? 0.675 14.096 -9.623 1.00 24.87 136 ARG A O 1
ATOM 773 N N . GLY A 1 117 ? -1.080 13.508 -10.902 1.00 28.05 137 GLY A N 1
ATOM 774 C CA . GLY A 1 117 ? -0.934 12.076 -10.664 1.00 33.14 137 GLY A CA 1
ATOM 775 C C . GLY A 1 117 ? -1.667 11.583 -9.425 1.00 32.61 137 GLY A C 1
ATOM 776 O O . GLY A 1 117 ? -1.646 10.394 -9.120 1.00 28.69 137 GLY A O 1
ATOM 777 N N . LEU A 1 118 ? -2.312 12.487 -8.697 1.00 28.34 138 LEU A N 1
ATOM 778 C CA . LEU A 1 118 ? -2.998 12.090 -7.462 1.00 27.90 138 LEU A CA 1
ATOM 779 C C . LEU A 1 118 ? -4.464 11.734 -7.723 1.00 32.94 138 LEU A C 1
ATOM 780 O O . LEU A 1 118 ? -5.386 12.286 -7.109 1.00 31.56 138 LEU A O 1
ATOM 785 N N . LYS A 1 119 ? -4.666 10.770 -8.617 1.00 34.54 139 LYS A N 1
ATOM 786 C CA . LYS A 1 119 ? -6.007 10.396 -9.050 1.00 37.51 139 LYS A CA 1
ATOM 787 C C . LYS A 1 119 ? -6.847 9.774 -7.934 1.00 30.94 139 LYS A C 1
ATOM 788 O O . LYS A 1 119 ? -8.063 9.765 -8.027 1.00 36.21 139 LYS A O 1
ATOM 794 N N . SER A 1 120 ? -6.201 9.255 -6.893 1.00 32.20 140 SER A N 1
ATOM 795 C CA . SER A 1 120 ? -6.915 8.597 -5.798 1.00 31.22 140 SER A CA 1
ATOM 796 C C . SER A 1 120 ? -7.196 9.527 -4.617 1.00 28.02 140 SER A C 1
ATOM 797 O O . SER A 1 120 ? -7.849 9.127 -3.650 1.00 28.36 140 SER A O 1
ATOM 800 N N . LEU A 1 121 ? -6.703 10.757 -4.698 1.00 25.72 141 LEU A N 1
ATOM 801 C CA . LEU A 1 121 ? -6.769 11.678 -3.568 1.00 27.60 141 LEU A CA 1
ATOM 802 C C . LEU A 1 121 ? -8.217 11.974 -3.196 1.00 30.53 141 LEU A C 1
ATOM 803 O O . LEU A 1 121 ? -9.005 12.426 -4.034 1.00 28.59 141 LEU A O 1
ATOM 808 N N . ILE A 1 122 ? -8.543 11.734 -1.927 1.00 27.50 142 ILE A N 1
ATOM 809 C CA . ILE A 1 122 ? -9.886 11.951 -1.387 1.00 24.96 142 ILE A CA 1
ATOM 810 C C . ILE A 1 122 ? -10.001 13.294 -0.663 1.00 25.26 142 ILE A C 1
ATOM 811 O O . ILE A 1 122 ? -11.005 14.013 -0.770 1.00 27.26 142 ILE A O 1
ATOM 816 N N . HIS A 1 123 ? -8.972 13.632 0.103 1.00 23.47 143 HIS A N 1
ATOM 817 C CA . HIS A 1 123 ? -9.047 14.825 0.924 1.00 22.57 143 HIS A CA 1
ATOM 818 C C . HIS A 1 123 ? -7.727 15.571 0.832 1.00 24.98 143 HIS A C 1
ATOM 819 O O . HIS A 1 123 ? -6.683 15.030 1.186 1.00 23.51 143 HIS A O 1
ATOM 826 N N . LEU A 1 124 ? -7.779 16.804 0.338 1.00 23.53 144 LEU A N 1
ATOM 827 C CA . LEU A 1 124 ? -6.605 17.672 0.295 1.00 24.32 144 LEU A CA 1
ATOM 828 C C . LEU A 1 124 ? -6.779 18.833 1.257 1.00 25.46 144 LEU A C 1
ATOM 829 O O . LEU A 1 124 ? -7.804 19.515 1.228 1.00 25.40 144 LEU A O 1
ATOM 834 N N . SER A 1 125 ? -5.807 19.058 2.136 1.00 21.67 145 SER A N 1
ATOM 835 C CA . SER A 1 125 ? -5.848 20.291 2.922 1.00 22.32 145 SER A CA 1
ATOM 836 C C . SER A 1 125 ? -4.690 21.183 2.524 1.00 24.92 145 SER A C 1
ATOM 837 O O . SER A 1 125 ? -3.537 20.731 2.440 1.00 23.84 145 SER A O 1
ATOM 840 N N . LEU A 1 126 ? -5.011 22.445 2.270 1.00 21.86 146 LEU A N 1
ATOM 841 C CA . LEU A 1 126 ? -4.027 23.501 2.111 1.00 23.18 146 LEU A CA 1
ATOM 842 C C . LEU A 1 126 ? -4.314 24.574 3.172 1.00 27.56 146 LEU A C 1
ATOM 843 O O . LEU A 1 126 ? -4.052 25.756 2.959 1.00 28.01 146 LEU A O 1
ATOM 848 N N . ALA A 1 127 ? -4.872 24.164 4.309 1.00 27.88 147 ALA A N 1
ATOM 849 C CA . ALA A 1 127 ? -5.331 25.128 5.311 1.00 28.20 147 ALA A CA 1
ATOM 850 C C . ALA A 1 127 ? -4.196 25.823 6.045 1.00 28.19 147 ALA A C 1
ATOM 851 O O . ALA A 1 127 ? -3.147 25.229 6.286 1.00 27.22 147 ALA A O 1
ATOM 853 N N . ASN A 1 128 ? -4.423 27.086 6.400 1.00 29.03 148 ASN A N 1
ATOM 854 C CA . ASN A 1 128 ? -3.540 27.825 7.303 1.00 30.75 148 ASN A CA 1
ATOM 855 C C . ASN A 1 128 ? -2.091 27.956 6.815 1.00 32.12 148 ASN A C 1
ATOM 856 O O . ASN A 1 128 ? -1.151 27.849 7.609 1.00 33.58 148 ASN A O 1
ATOM 861 N N . ASN A 1 129 ? -1.918 28.197 5.517 1.00 28.77 149 ASN A N 1
ATOM 862 C CA . ASN A 1 129 ? -0.592 28.390 4.929 1.00 31.69 149 ASN A CA 1
ATOM 863 C C . ASN A 1 129 ? -0.350 29.840 4.486 1.00 36.48 149 ASN A C 1
ATOM 864 O O . ASN A 1 129 ? 0.683 30.142 3.882 1.00 36.06 149 ASN A O 1
ATOM 869 N N . ASN A 1 130 ? -1.297 30.721 4.798 1.00 36.33 150 ASN A N 1
ATOM 870 C CA . ASN A 1 130 ? -1.244 32.126 4.366 1.00 41.20 150 ASN A CA 1
ATOM 871 C C . ASN A 1 130 ? -0.930 32.292 2.878 1.00 41.02 150 ASN A C 1
ATOM 872 O O . ASN A 1 130 ? -0.225 33.223 2.476 1.00 39.56 150 ASN A O 1
ATOM 877 N N . LEU A 1 131 ? -1.458 31.385 2.063 1.00 37.42 151 LEU A N 1
ATOM 878 C CA . LEU A 1 131 ? -1.290 31.463 0.615 1.00 37.53 151 LEU A CA 1
ATOM 879 C C . LEU A 1 131 ? -1.973 32.709 0.080 1.00 39.83 151 LEU A C 1
ATOM 880 O O . LEU A 1 131 ? -3.068 33.049 0.520 1.00 37.11 151 LEU A O 1
ATOM 885 N N . GLN A 1 132 ? -1.329 33.378 -0.871 1.00 37.11 152 GLN A N 1
ATOM 886 C CA . GLN A 1 132 ? -1.889 34.584 -1.463 1.00 42.20 152 GLN A CA 1
ATOM 887 C C . GLN A 1 132 ? -2.531 34.296 -2.813 1.00 38.94 152 GLN A C 1
ATOM 888 O O . GLN A 1 132 ? -3.341 35.080 -3.303 1.00 42.46 152 GLN A O 1
ATOM 894 N N . THR A 1 133 ? -2.165 33.176 -3.419 1.00 38.95 153 THR A N 1
ATOM 895 C CA . THR A 1 133 ? -2.765 32.799 -4.685 1.00 40.86 153 THR A CA 1
ATOM 896 C C . THR A 1 133 ? -2.633 31.305 -4.880 1.00 39.34 153 THR A C 1
ATOM 897 O O . THR A 1 133 ? -1.956 30.624 -4.108 1.00 39.86 153 THR A O 1
ATOM 901 N N . LEU A 1 134 ? -3.320 30.797 -5.892 1.00 38.80 154 LEU A N 1
ATOM 902 C CA . LEU A 1 134 ? -3.194 29.402 -6.303 1.00 40.87 154 LEU A CA 1
ATOM 903 C C . LEU A 1 134 ? -3.163 29.412 -7.800 1.00 41.61 154 LEU A C 1
ATOM 904 O O . LEU A 1 134 ? -3.942 30.144 -8.430 1.00 42.81 154 LEU A O 1
ATOM 909 N N . PRO A 1 135 ? -2.272 28.607 -8.396 1.00 41.99 155 PRO A N 1
ATOM 910 C CA . PRO A 1 135 ? -2.176 28.675 -9.859 1.00 46.93 155 PRO A CA 1
ATOM 911 C C . PRO A 1 135 ? -3.348 27.969 -10.533 1.00 41.57 155 PRO A C 1
ATOM 912 O O . PRO A 1 135 ? -3.896 27.016 -9.980 1.00 38.56 155 PRO A O 1
ATOM 916 N N . LYS A 1 136 ? -3.736 28.462 -11.703 1.00 43.91 156 LYS A N 1
ATOM 917 C CA . LYS A 1 136 ? -4.840 27.890 -12.461 1.00 44.77 156 LYS A CA 1
ATOM 918 C C . LYS A 1 136 ? -4.660 26.393 -12.693 1.00 46.77 156 LYS A C 1
ATOM 919 O O . LYS A 1 136 ? -3.545 25.929 -12.937 1.00 40.81 156 LYS A O 1
ATOM 925 N N . ASP A 1 137 ? -5.768 25.659 -12.588 1.00 45.72 157 ASP A N 1
ATOM 926 C CA . ASP A 1 137 ? -5.830 24.219 -12.855 1.00 46.77 157 ASP A CA 1
ATOM 927 C C . ASP A 1 137 ? -5.033 23.360 -11.867 1.00 42.00 157 ASP A C 1
ATOM 928 O O . ASP A 1 137 ? -4.737 22.201 -12.157 1.00 41.80 157 ASP A O 1
ATOM 933 N N . ILE A 1 138 ? -4.709 23.918 -10.699 1.00 34.90 158 ILE A N 1
ATOM 934 C CA . ILE A 1 138 ? -3.982 23.201 -9.644 1.00 32.00 158 ILE A CA 1
ATOM 935 C C . ILE A 1 138 ? -4.707 21.923 -9.223 1.00 29.77 158 ILE A C 1
ATOM 936 O O . ILE A 1 138 ? -4.068 20.981 -8.751 1.00 30.45 158 ILE A O 1
ATOM 941 N N . PHE A 1 139 ? -6.032 21.883 -9.393 1.00 30.18 159 PHE A N 1
ATOM 942 C CA . PHE A 1 139 ? -6.817 20.725 -8.953 1.00 31.66 159 PHE A CA 1
ATOM 943 C C . PHE A 1 139 ? -7.226 19.858 -10.142 1.00 35.74 159 PHE A C 1
ATOM 944 O O . PHE A 1 139 ? -8.012 18.926 -9.996 1.00 35.02 159 PHE A O 1
ATOM 952 N N . LYS A 1 140 ? -6.668 20.148 -11.317 1.00 37.90 160 LYS A N 1
ATOM 953 C CA . LYS A 1 140 ? -7.009 19.408 -12.534 1.00 40.45 160 LYS A CA 1
ATOM 954 C C . LYS A 1 140 ? -6.690 17.919 -12.389 1.00 35.73 160 LYS A C 1
ATOM 955 O O . LYS A 1 140 ? -5.602 17.541 -11.938 1.00 41.54 160 LYS A O 1
ATOM 961 N N . GLY A 1 141 ? -7.663 17.078 -12.719 1.00 39.72 161 GLY A N 1
ATOM 962 C CA . GLY A 1 141 ? -7.488 15.634 -12.658 1.00 44.22 161 GLY A CA 1
ATOM 963 C C . GLY A 1 141 ? -7.638 14.971 -11.294 1.00 41.63 161 GLY A C 1
ATOM 964 O O . GLY A 1 141 ? -7.466 13.758 -11.176 1.00 44.91 161 GLY A O 1
ATOM 965 N N . LEU A 1 142 ? -7.950 15.746 -10.261 1.00 35.65 162 LEU A N 1
ATOM 966 C CA . LEU A 1 142 ? -8.119 15.174 -8.918 1.00 32.56 162 LEU A CA 1
ATOM 967 C C . LEU A 1 142 ? -9.547 14.645 -8.775 1.00 34.37 162 LEU A C 1
ATOM 968 O O . LEU A 1 142 ? -10.385 15.191 -8.040 1.00 35.26 162 LEU A O 1
ATOM 973 N N . ASP A 1 143 ? -9.808 13.560 -9.485 1.00 35.54 163 ASP A N 1
ATOM 974 C CA . ASP A 1 143 ? -11.168 13.113 -9.727 1.00 43.90 163 ASP A CA 1
ATOM 975 C C . ASP A 1 143 ? -11.801 12.394 -8.539 1.00 39.09 163 ASP A C 1
ATOM 976 O O . ASP A 1 143 ? -13.008 12.165 -8.537 1.00 39.86 163 ASP A O 1
ATOM 981 N N . SER A 1 144 ? -11.002 12.056 -7.527 1.00 34.27 164 SER A N 1
ATOM 982 C CA . SER A 1 144 ? -11.537 11.347 -6.362 1.00 36.58 164 SER A CA 1
ATOM 983 C C . SER A 1 144 ? -11.831 12.277 -5.187 1.00 33.59 164 SER A C 1
ATOM 984 O O . SER A 1 144 ? -12.326 11.833 -4.147 1.00 30.73 164 SER A O 1
ATOM 987 N N . LEU A 1 145 ? -11.522 13.558 -5.341 1.00 31.17 165 LEU A N 1
ATOM 988 C CA . LEU A 1 145 ? -11.654 14.522 -4.238 1.00 31.63 165 LEU A CA 1
ATOM 989 C C . LEU A 1 145 ? -13.065 14.652 -3.682 1.00 35.48 165 LEU A C 1
ATOM 990 O O . LEU A 1 145 ? -14.005 14.963 -4.428 1.00 36.64 165 LEU A O 1
ATOM 995 N N . THR A 1 146 ? -13.231 14.435 -2.377 1.00 32.82 166 THR A N 1
ATOM 996 C CA . THR A 1 146 ? -14.518 14.729 -1.746 1.00 31.33 166 THR A CA 1
ATOM 997 C C . THR A 1 146 ? -14.421 15.944 -0.824 1.00 27.61 166 THR A C 1
ATOM 998 O O . THR A 1 146 ? -15.444 16.492 -0.397 1.00 33.10 166 THR A O 1
ATOM 1002 N N . ASN A 1 147 ? -13.195 16.340 -0.493 1.00 28.15 167 ASN A N 1
ATOM 1003 C CA . ASN A 1 147 ? -12.944 17.413 0.473 1.00 27.21 167 ASN A CA 1
ATOM 1004 C C . ASN A 1 147 ? -11.700 18.223 0.105 1.00 24.39 167 ASN A C 1
ATOM 1005 O O . ASN A 1 147 ? -10.648 17.656 -0.191 1.00 25.59 167 ASN A O 1
ATOM 1010 N N . VAL A 1 148 ? -11.801 19.546 0.160 1.00 25.76 168 VAL A N 1
ATOM 1011 C CA . VAL A 1 148 ? -10.602 20.391 0.052 1.00 23.95 168 VAL A CA 1
ATOM 1012 C C . VAL A 1 148 ? -10.688 21.467 1.110 1.00 26.91 168 VAL A C 1
ATOM 1013 O O . VAL A 1 148 ? -11.718 22.139 1.224 1.00 29.55 168 VAL A O 1
ATOM 1017 N N . ASP A 1 149 ? -9.630 21.646 1.898 1.00 26.35 169 ASP A N 1
ATOM 1018 C CA A ASP A 1 149 ? -9.638 22.692 2.916 0.50 27.06 169 ASP A CA 1
ATOM 1019 C CA B ASP A 1 149 ? -9.633 22.695 2.917 0.50 27.10 169 ASP A CA 1
ATOM 1020 C C . ASP A 1 149 ? -8.744 23.851 2.483 1.00 27.30 169 ASP A C 1
ATOM 1021 O O . ASP A 1 149 ? -7.552 23.665 2.243 1.00 28.98 169 ASP A O 1
ATOM 1030 N N . LEU A 1 150 ? -9.327 25.041 2.395 1.00 26.50 170 LEU A N 1
ATOM 1031 C CA . LEU A 1 150 ? -8.608 26.223 1.926 1.00 27.22 170 LEU A CA 1
ATOM 1032 C C . LEU A 1 150 ? -8.644 27.373 2.931 1.00 28.51 170 LEU A C 1
ATOM 1033 O O . LEU A 1 150 ? -8.159 28.471 2.632 1.00 29.73 170 LEU A O 1
ATOM 1038 N N . ARG A 1 151 ? -9.225 27.130 4.101 1.00 26.19 171 ARG A N 1
ATOM 1039 C CA . ARG A 1 151 ? -9.352 28.164 5.135 1.00 28.00 171 ARG A CA 1
ATOM 1040 C C . ARG A 1 151 ? -7.979 28.604 5.641 1.00 28.21 171 ARG A C 1
ATOM 1041 O O . ARG A 1 151 ? -6.974 27.920 5.427 1.00 28.43 171 ARG A O 1
ATOM 1049 N N . GLY A 1 152 ? -7.934 29.757 6.292 1.00 32.68 172 GLY A N 1
ATOM 1050 C CA . GLY A 1 152 ? -6.714 30.224 6.923 1.00 34.94 172 GLY A CA 1
ATOM 1051 C C . GLY A 1 152 ? -5.623 30.650 5.963 1.00 39.45 172 GLY A C 1
ATOM 1052 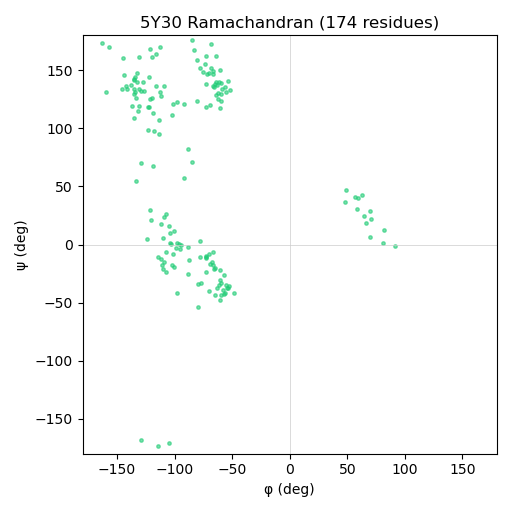O O . GLY A 1 152 ? -4.446 30.682 6.332 1.00 37.94 172 GLY A O 1
ATOM 1053 N N . ASN A 1 153 ? -5.996 30.990 4.732 1.00 32.60 173 ASN A N 1
ATOM 1054 C CA . ASN A 1 153 ? -5.014 31.552 3.818 1.00 31.84 173 ASN A CA 1
ATOM 1055 C C . ASN A 1 153 ? -5.234 33.051 3.666 1.00 37.36 173 ASN A C 1
ATOM 1056 O O . ASN A 1 153 ? -5.982 33.635 4.440 1.00 36.64 173 ASN A O 1
ATOM 1061 N N . SER A 1 154 ? -4.537 33.675 2.725 1.00 34.71 174 SER A N 1
ATOM 1062 C CA . SER A 1 154 ? -4.618 35.117 2.542 1.00 41.67 174 SER A CA 1
ATOM 1063 C C . SER A 1 154 ? -4.787 35.467 1.074 1.00 43.03 174 SER A C 1
ATOM 1064 O O . SER A 1 154 ? -4.008 36.242 0.520 1.00 42.42 174 SER A O 1
ATOM 1067 N N . PHE A 1 155 ? -5.803 34.889 0.446 1.00 38.28 175 PHE A N 1
ATOM 1068 C CA . PHE A 1 155 ? -5.943 34.992 -0.997 1.00 37.77 175 PHE A CA 1
ATOM 1069 C C . PHE A 1 155 ? -6.160 36.429 -1.465 1.00 41.34 175 PHE A C 1
ATOM 1070 O O . PHE A 1 155 ? -6.902 37.222 -0.859 1.00 40.91 175 PHE A O 1
ATOM 1078 N N . ASN A 1 156 ? -5.462 36.766 -2.538 1.00 41.48 176 ASN A N 1
ATOM 1079 C CA . ASN A 1 156 ? -5.678 38.029 -3.213 1.00 42.83 176 ASN A CA 1
ATOM 1080 C C . ASN A 1 156 ? -6.704 37.779 -4.303 1.00 44.54 176 ASN A C 1
ATOM 1081 O O . ASN A 1 156 ? -6.504 36.929 -5.174 1.00 41.13 176 ASN A O 1
ATOM 1086 N N . CYS A 1 157 ? -7.821 38.491 -4.230 1.00 44.71 177 CYS A N 1
ATOM 1087 C CA . CYS A 1 157 ? -8.903 38.304 -5.180 1.00 52.41 177 CYS A CA 1
ATOM 1088 C C . CYS A 1 157 ? -8.692 39.206 -6.388 1.00 52.06 177 CYS A C 1
ATOM 1089 O O . CYS A 1 157 ? -9.227 40.304 -6.469 1.00 53.32 177 CYS A O 1
ATOM 1092 N N . ASP A 1 158 ? -7.858 38.723 -7.302 1.00 55.79 178 ASP A N 1
ATOM 1093 C CA . ASP A 1 158 ? -7.567 39.411 -8.552 1.00 59.53 178 ASP A CA 1
ATOM 1094 C C . ASP A 1 158 ? -7.754 38.424 -9.699 1.00 52.72 178 ASP A C 1
ATOM 1095 O O . ASP A 1 158 ? -8.271 37.326 -9.492 1.00 51.49 178 ASP A O 1
ATOM 1100 N N . CYS A 1 159 ? -7.312 38.797 -10.895 1.00 52.65 179 CYS A N 1
ATOM 1101 C CA . CYS A 1 159 ? -7.538 37.970 -12.071 1.00 52.49 179 CYS A CA 1
ATOM 1102 C C . CYS A 1 159 ? -6.907 36.578 -11.951 1.00 58.35 179 CYS A C 1
ATOM 1103 O O . CYS A 1 159 ? -7.447 35.603 -12.483 1.00 51.22 179 CYS A O 1
ATOM 1106 N N . LYS A 1 160 ? -5.797 36.483 -11.218 1.00 56.80 180 LYS A N 1
ATOM 1107 C CA . LYS A 1 160 ? -5.099 35.212 -11.026 1.00 52.16 180 LYS A CA 1
ATOM 1108 C C . LYS A 1 160 ? -5.912 34.222 -10.196 1.00 52.27 180 LYS A C 1
ATOM 1109 O O . LYS A 1 160 ? -5.610 33.029 -10.166 1.00 55.64 180 LYS A O 1
ATOM 1115 N N . LEU A 1 161 ? -6.938 34.716 -9.515 1.00 51.03 181 LEU A N 1
ATOM 1116 C CA . LEU A 1 161 ? -7.757 33.860 -8.666 1.00 46.10 181 LEU A CA 1
ATOM 1117 C C . LEU A 1 161 ? -9.090 33.540 -9.335 1.00 42.78 181 LEU A C 1
ATOM 1118 O O . LEU A 1 161 ? -9.915 32.827 -8.778 1.00 43.97 181 LEU A O 1
ATOM 1123 N N . LYS A 1 162 ? -9.296 34.064 -10.536 1.00 42.40 182 LYS A N 1
ATOM 1124 C CA . LYS A 1 162 ? -10.574 33.909 -11.221 1.00 44.50 182 LYS A CA 1
ATOM 1125 C C . LYS A 1 162 ? -10.953 32.438 -11.389 1.00 45.85 182 LYS A C 1
ATOM 1126 O O . LYS A 1 162 ? -12.104 32.053 -11.176 1.00 47.71 182 LYS A O 1
ATOM 1132 N N . TRP A 1 163 ? -9.976 31.618 -11.754 1.00 42.31 183 TRP A N 1
ATOM 1133 C CA . TRP A 1 163 ? -10.216 30.198 -11.967 1.00 48.71 183 TRP A CA 1
ATOM 1134 C C . TRP A 1 163 ? -10.748 29.514 -10.699 1.00 46.30 183 TRP A C 1
ATOM 1135 O O . TRP A 1 163 ? -11.524 28.563 -10.782 1.00 46.63 183 TRP A O 1
ATOM 1146 N N . LEU A 1 164 ? -10.317 29.983 -9.529 1.00 44.05 184 LEU A N 1
ATOM 1147 C CA . LEU A 1 164 ? -10.683 29.309 -8.278 1.00 44.80 184 LEU A CA 1
ATOM 1148 C C . LEU A 1 164 ? -12.161 29.516 -8.017 1.00 45.91 184 LEU A C 1
ATOM 1149 O O . LEU A 1 164 ? -12.862 28.601 -7.581 1.00 42.61 184 LEU A O 1
ATOM 1154 N N . VAL A 1 165 ? -12.627 30.727 -8.298 1.00 43.47 185 VAL A N 1
ATOM 1155 C CA . VAL A 1 165 ? -14.033 31.072 -8.148 1.00 48.63 185 VAL A CA 1
ATOM 1156 C C . VAL A 1 165 ? -14.907 30.182 -9.023 1.00 52.37 185 VAL A C 1
ATOM 1157 O O . VAL A 1 165 ? -15.948 29.698 -8.582 1.00 54.49 185 VAL A O 1
ATOM 1161 N N . GLU A 1 166 ? -14.478 29.960 -10.263 1.00 55.05 186 GLU A N 1
ATOM 1162 C CA . GLU A 1 166 ? -15.187 29.049 -11.155 1.00 48.56 186 GLU A CA 1
ATOM 1163 C C . GLU A 1 166 ? -15.139 27.614 -10.637 1.00 49.08 186 GLU A C 1
ATOM 1164 O O . GLU A 1 166 ? -16.143 26.900 -10.661 1.00 52.11 186 GLU A O 1
ATOM 1170 N N . TRP A 1 167 ? -13.969 27.195 -10.168 1.00 47.59 187 TRP A N 1
ATOM 1171 C CA . TRP A 1 167 ? -13.809 25.833 -9.669 1.00 44.03 187 TRP A CA 1
ATOM 1172 C C . TRP A 1 167 ? -14.743 25.579 -8.481 1.00 44.41 187 TRP A C 1
ATOM 1173 O O . TRP A 1 167 ? -15.440 24.565 -8.443 1.00 46.66 187 TRP A O 1
ATOM 1184 N N . LEU A 1 168 ? -14.766 26.506 -7.526 1.00 41.77 188 LEU A N 1
ATOM 1185 C CA . LEU A 1 168 ? -15.661 26.411 -6.376 1.00 42.87 188 LEU A CA 1
ATOM 1186 C C . LEU A 1 168 ? -17.116 26.263 -6.799 1.00 49.61 188 LEU A C 1
ATOM 1187 O O . LEU A 1 168 ? -17.897 25.570 -6.148 1.00 53.78 188 LEU A O 1
ATOM 1192 N N . GLY A 1 169 ? -17.477 26.916 -7.897 1.00 51.11 189 GLY A N 1
ATOM 1193 C CA . GLY A 1 169 ? -18.833 26.845 -8.398 1.00 58.01 189 GLY A CA 1
ATOM 1194 C C . GLY A 1 169 ? -19.203 25.517 -9.037 1.00 56.61 189 GLY A C 1
ATOM 1195 O O . GLY A 1 169 ? -20.376 25.167 -9.098 1.00 64.40 189 GLY A O 1
ATOM 1196 N N . HIS A 1 170 ? -18.218 24.769 -9.516 1.00 52.42 190 HIS A N 1
ATOM 1197 C CA . HIS A 1 170 ? -18.521 23.536 -10.243 1.00 57.86 190 HIS A CA 1
ATOM 1198 C C . HIS A 1 170 ? -18.127 22.247 -9.514 1.00 56.42 190 HIS A C 1
ATOM 1199 O O . HIS A 1 170 ? -18.601 21.171 -9.872 1.00 58.31 190 HIS A O 1
ATOM 1206 N N . THR A 1 171 ? -17.261 22.339 -8.508 1.00 47.39 191 THR A N 1
ATOM 1207 C CA . THR A 1 171 ? -16.763 21.127 -7.860 1.00 43.47 191 THR A CA 1
ATOM 1208 C C . THR A 1 171 ? -17.836 20.427 -7.027 1.00 46.13 191 THR A C 1
ATOM 1209 O O . THR A 1 171 ? -18.715 21.063 -6.456 1.00 46.95 191 THR A O 1
ATOM 1213 N N . ASN A 1 172 ? -17.756 19.104 -6.965 1.00 53.31 192 ASN A N 1
ATOM 1214 C CA . ASN A 1 172 ? -18.616 18.333 -6.075 1.00 56.90 192 ASN A CA 1
ATOM 1215 C C . ASN A 1 172 ? -17.980 18.217 -4.687 1.00 51.78 192 ASN A C 1
ATOM 1216 O O . ASN A 1 172 ? -18.632 17.825 -3.716 1.00 48.48 192 ASN A O 1
ATOM 1221 N N . ALA A 1 173 ? -16.700 18.557 -4.600 1.00 44.92 193 ALA A N 1
ATOM 1222 C CA . ALA A 1 173 ? -15.986 18.432 -3.339 1.00 37.90 193 ALA A CA 1
ATOM 1223 C C . ALA A 1 173 ? -16.547 19.417 -2.329 1.00 41.16 193 ALA A C 1
ATOM 1224 O O . ALA A 1 173 ? -17.046 20.484 -2.700 1.00 40.59 193 ALA A O 1
ATOM 1226 N N . THR A 1 174 ? -16.494 19.041 -1.053 1.00 35.79 194 THR A N 1
ATOM 1227 C CA . THR A 1 174 ? -16.903 19.926 0.032 1.00 39.67 194 THR A CA 1
ATOM 1228 C C . THR A 1 174 ? -15.779 20.900 0.337 1.00 35.98 194 THR A C 1
ATOM 1229 O O . THR A 1 174 ? -14.667 20.477 0.633 1.00 31.34 194 THR A O 1
ATOM 1233 N N . VAL A 1 175 ? -16.069 22.197 0.273 1.00 37.38 195 VAL A N 1
ATOM 1234 C CA . VAL A 1 175 ? -15.067 23.236 0.532 1.00 39.55 195 VAL A CA 1
ATOM 1235 C C . VAL A 1 175 ? -15.666 24.288 1.455 1.00 45.31 195 VAL A C 1
ATOM 1236 O O . VAL A 1 175 ? -16.759 24.772 1.201 1.00 49.04 195 VAL A O 1
ATOM 1240 N N . GLU A 1 176 ? -14.955 24.659 2.513 1.00 38.67 196 GLU A N 1
ATOM 1241 C CA . GLU A 1 176 ? -15.507 25.608 3.475 1.00 43.97 196 GLU A CA 1
ATOM 1242 C C . GLU A 1 176 ? -15.533 27.017 2.894 1.00 39.94 196 GLU A C 1
ATOM 1243 O O . GLU A 1 176 ? -14.866 27.298 1.899 1.00 39.49 196 GLU A O 1
ATOM 1249 N N . ASP A 1 177 ? -16.325 27.891 3.504 1.00 41.82 197 ASP A N 1
ATOM 1250 C CA . ASP A 1 177 ? -16.336 29.298 3.117 1.00 46.25 197 ASP A CA 1
ATOM 1251 C C . ASP A 1 177 ? -14.958 29.893 3.367 1.00 43.68 197 ASP A C 1
ATOM 1252 O O . ASP A 1 177 ? -14.371 29.706 4.437 1.00 41.51 197 ASP A O 1
ATOM 1257 N N . ILE A 1 178 ? -14.429 30.577 2.360 1.00 38.64 198 ILE A N 1
ATOM 1258 C CA . ILE A 1 178 ? -13.146 31.253 2.480 1.00 36.48 198 ILE A CA 1
ATOM 1259 C C . ILE A 1 178 ? -13.290 32.693 1.982 1.00 42.45 198 ILE A C 1
ATOM 1260 O O . ILE A 1 178 ? -14.250 33.034 1.277 1.00 41.31 198 ILE A O 1
ATOM 1265 N N . TYR A 1 179 ? -12.347 33.544 2.369 1.00 38.01 199 TYR A N 1
ATOM 1266 C CA . TYR A 1 179 ? -12.530 34.982 2.208 1.00 38.30 199 TYR A CA 1
ATOM 1267 C C . TYR A 1 179 ? -11.291 35.651 1.634 1.00 41.01 199 TYR A C 1
ATOM 1268 O O . TYR A 1 179 ? -10.171 35.242 1.927 1.00 40.64 199 TYR A O 1
ATOM 1277 N N . CYS A 1 180 ? -11.496 36.667 0.799 1.00 42.92 200 CYS A N 1
ATOM 1278 C CA . CYS A 1 180 ? -10.376 37.439 0.275 1.00 46.81 200 CYS A CA 1
ATOM 1279 C C . CYS A 1 180 ? -9.678 38.170 1.410 1.00 46.40 200 CYS A C 1
ATOM 1280 O O . CYS A 1 180 ? -10.342 38.739 2.275 1.00 45.58 200 CYS A O 1
ATOM 1283 N N . GLU A 1 181 ? -8.350 38.191 1.406 1.00 47.16 201 GLU A N 1
ATOM 1284 C CA . GLU A 1 181 ? -7.664 39.100 2.319 1.00 52.79 201 GLU A CA 1
ATOM 1285 C C . GLU A 1 181 ? -7.168 40.346 1.585 1.00 55.96 201 GLU A C 1
ATOM 1286 O O . GLU A 1 181 ? -6.708 41.297 2.218 1.00 55.28 201 GLU A O 1
ATOM 1292 N N . GLY A 1 182 ? -7.280 40.332 0.257 1.00 47.27 202 GLY A N 1
ATOM 1293 C CA . GLY A 1 182 ? -7.028 41.513 -0.567 1.00 50.67 202 GLY A CA 1
ATOM 1294 C C . GLY A 1 182 ? -7.612 41.335 -1.960 1.00 50.88 202 GLY A C 1
ATOM 1295 O O . GLY A 1 182 ? -8.121 40.261 -2.276 1.00 48.27 202 GLY A O 1
ATOM 1296 N N . PRO A 1 183 ? -7.586 42.389 -2.796 1.00 54.35 203 PRO A N 1
ATOM 1297 C CA . PRO A 1 183 ? -7.158 43.764 -2.508 1.00 58.23 203 PRO A CA 1
ATOM 1298 C C . PRO A 1 183 ? -8.130 44.442 -1.544 1.00 60.22 203 PRO A C 1
ATOM 1299 O O . PRO A 1 183 ? -9.160 43.842 -1.249 1.00 58.68 203 PRO A O 1
ATOM 1303 N N . PRO A 1 184 ? -7.812 45.657 -1.054 1.00 63.87 204 PRO A N 1
ATOM 1304 C CA . PRO A 1 184 ? -8.641 46.259 -0.002 1.00 65.85 204 PRO A CA 1
ATOM 1305 C C . PRO A 1 184 ? -10.139 46.330 -0.301 1.00 66.92 204 PRO A C 1
ATOM 1306 O O . PRO A 1 184 ? -10.924 46.162 0.626 1.00 67.11 204 PRO A O 1
ATOM 1310 N N . GLU A 1 185 ? -10.533 46.562 -1.550 1.00 68.41 205 GLU A N 1
ATOM 1311 C CA . GLU A 1 185 ? -11.955 46.652 -1.871 1.00 69.89 205 GLU A CA 1
ATOM 1312 C C . GLU A 1 185 ? -12.633 45.282 -1.819 1.00 65.95 205 GLU A C 1
ATOM 1313 O O . GLU A 1 185 ? -13.862 45.190 -1.846 1.00 66.89 205 GLU A O 1
ATOM 1319 N N . TYR A 1 186 ? -11.829 44.222 -1.735 1.00 61.87 206 TYR A N 1
ATOM 1320 C CA . TYR A 1 186 ? -12.354 42.863 -1.665 1.00 58.21 206 TYR A CA 1
ATOM 1321 C C . TYR A 1 186 ? -12.215 42.218 -0.292 1.00 56.17 206 TYR A C 1
ATOM 1322 O O . TYR A 1 186 ? -12.712 41.114 -0.080 1.00 53.43 206 TYR A O 1
ATOM 1331 N N . LYS A 1 187 ? -11.528 42.888 0.630 1.00 57.62 207 LYS A N 1
ATOM 1332 C CA . LYS A 1 187 ? -11.167 42.253 1.898 1.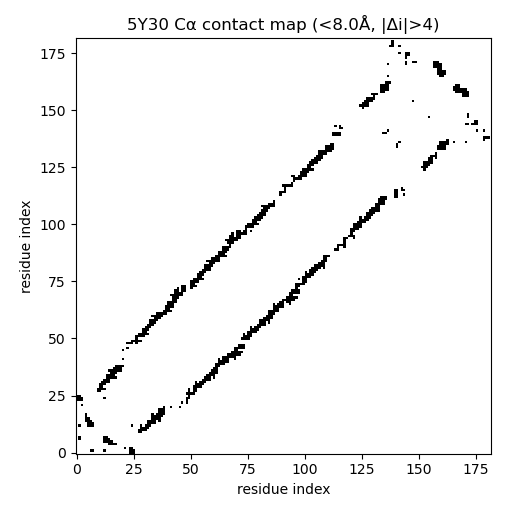00 61.21 207 LYS A CA 1
ATOM 1333 C C . LYS A 1 187 ? -12.409 41.778 2.649 1.00 54.36 207 LYS A C 1
ATOM 1334 O O . LYS A 1 187 ? -13.403 42.494 2.729 1.00 57.36 207 LYS A O 1
ATOM 1340 N N . LYS A 1 188 ? -12.342 40.543 3.142 1.00 57.36 208 LYS A N 1
ATOM 1341 C CA . LYS A 1 188 ? -13.421 39.882 3.880 1.00 54.53 208 LYS A CA 1
ATOM 1342 C C . LYS A 1 188 ? -14.634 39.511 3.021 1.00 58.41 208 LYS A C 1
ATOM 1343 O O . LYS A 1 188 ? -15.643 39.052 3.550 1.00 56.70 208 LYS A O 1
ATOM 1349 N N . ARG A 1 189 ? -14.547 39.697 1.707 1.00 57.20 209 ARG A N 1
ATOM 1350 C CA . ARG A 1 189 ? -15.586 39.173 0.824 1.00 53.85 209 ARG A CA 1
ATOM 1351 C C . ARG A 1 189 ? -15.467 37.659 0.720 1.00 47.64 209 ARG A C 1
ATOM 1352 O O . ARG A 1 189 ? -14.368 37.122 0.604 1.00 45.00 209 ARG A O 1
ATOM 1360 N N . LYS A 1 190 ? -16.599 36.971 0.757 1.00 49.64 210 LYS A N 1
ATOM 1361 C CA . LYS A 1 190 ? -16.594 35.520 0.621 1.00 45.41 210 LYS A CA 1
ATOM 1362 C C . LYS A 1 190 ? -16.287 35.122 -0.826 1.00 47.18 210 LYS A C 1
ATOM 1363 O O . LYS A 1 190 ? -17.031 35.467 -1.749 1.00 49.07 210 LYS A O 1
ATOM 1369 N N . ILE A 1 191 ? -15.184 34.413 -1.017 1.00 44.49 211 ILE A N 1
ATOM 1370 C CA . ILE A 1 191 ? -14.742 34.016 -2.352 1.00 43.21 211 ILE A CA 1
ATOM 1371 C C . ILE A 1 191 ? -15.767 33.096 -3.001 1.00 48.01 211 ILE A C 1
ATOM 1372 O O . ILE A 1 191 ? -16.038 33.199 -4.199 1.00 48.72 211 ILE A O 1
ATOM 1377 N N . ASN A 1 192 ? -16.367 32.225 -2.193 1.00 44.73 212 ASN A N 1
ATOM 1378 C CA . ASN A 1 192 ? -17.383 31.299 -2.680 1.00 49.26 212 ASN A CA 1
ATOM 1379 C C . ASN A 1 192 ? -18.596 32.019 -3.264 1.00 51.59 212 ASN A C 1
ATOM 1380 O O . ASN A 1 192 ? -19.332 31.443 -4.055 1.00 60.66 212 ASN A O 1
ATOM 1385 N N . SER A 1 193 ? -18.803 33.276 -2.879 1.00 50.64 213 SER A N 1
ATOM 1386 C CA . SER A 1 193 ? -19.950 34.044 -3.366 1.00 55.71 213 SER A CA 1
ATOM 1387 C C . SER A 1 193 ? -19.629 34.932 -4.563 1.00 61.51 213 SER A C 1
ATOM 1388 O O . SER A 1 193 ? -20.499 35.651 -5.058 1.00 63.23 213 SER A O 1
ATOM 1391 N N . LEU A 1 194 ? -18.385 34.902 -5.021 1.00 58.68 214 LEU A N 1
ATOM 1392 C CA . LEU A 1 194 ? -17.992 35.739 -6.150 1.00 58.20 214 LEU A CA 1
ATOM 1393 C C . LEU A 1 194 ? -18.410 35.113 -7.469 1.00 65.86 214 LEU A C 1
ATOM 1394 O O . LEU A 1 194 ? -18.622 33.902 -7.555 1.00 65.98 214 LEU A O 1
ATOM 1399 N N . SER A 1 195 ? -18.513 35.948 -8.495 1.00 71.18 215 SER A N 1
ATOM 1400 C CA . SER A 1 195 ? -18.770 35.477 -9.846 1.00 78.93 215 SER A CA 1
ATOM 1401 C C . SER A 1 195 ? -17.654 35.908 -10.790 1.00 88.07 215 SER A C 1
ATOM 1402 O O . SER A 1 195 ? -16.816 36.739 -10.436 1.00 80.58 215 SER A O 1
ATOM 1405 N N . SER A 1 196 ? -17.649 35.348 -11.996 1.00 103.25 216 SER A N 1
ATOM 1406 C CA . SER A 1 196 ? -16.716 35.784 -13.028 1.00 109.11 216 SER A CA 1
ATOM 1407 C C . SER A 1 196 ? -17.021 37.230 -13.407 1.00 111.16 216 SER A C 1
ATOM 1408 O O . SER A 1 196 ? -16.183 37.922 -13.970 1.00 117.20 216 SER A O 1
ATOM 1411 N N . LYS A 1 197 ? -18.236 37.669 -13.101 1.00 104.94 217 LYS A N 1
ATOM 1412 C CA . LYS A 1 197 ? -18.610 39.072 -13.195 1.00 100.85 217 LYS A CA 1
ATOM 1413 C C . LYS A 1 197 ? -17.713 39.961 -12.336 1.00 91.62 217 LYS A C 1
ATOM 1414 O O . LYS A 1 197 ? -17.336 41.055 -12.751 1.00 94.33 217 LYS A O 1
ATOM 1420 N N . ASP A 1 198 ? -17.358 39.478 -11.147 1.00 74.52 218 ASP A N 1
ATOM 1421 C CA . ASP A 1 198 ? -16.500 40.220 -10.217 1.00 76.53 218 ASP A CA 1
ATOM 1422 C C . ASP A 1 198 ? -15.075 40.405 -10.738 1.00 81.85 218 ASP A C 1
ATOM 1423 O O . ASP A 1 198 ? -14.260 41.087 -10.118 1.00 87.49 218 ASP A O 1
ATOM 1428 N N . PHE A 1 199 ? -14.775 39.772 -11.865 1.00 76.10 219 PHE A N 1
ATOM 1429 C CA . PHE A 1 199 ? -13.464 39.890 -12.490 1.00 78.93 219 PHE A CA 1
ATOM 1430 C C . PHE A 1 199 ? -13.619 40.214 -13.969 1.00 85.70 219 PHE A C 1
ATOM 1431 O O . PHE A 1 199 ? -14.197 39.436 -14.719 1.00 95.30 219 PHE A O 1
ATOM 1439 N N . ASP A 1 200 ? -13.102 41.342 -14.418 1.00 78.35 220 ASP A N 1
ATOM 1440 C CA . ASP A 1 200 ? -13.054 41.524 -15.859 1.00 84.28 220 ASP A CA 1
ATOM 1441 C C . ASP A 1 200 ? -11.596 41.649 -16.243 1.00 86.42 220 ASP A C 1
ATOM 1442 O O . ASP A 1 200 ? -10.994 42.717 -16.136 1.00 92.55 220 ASP A O 1
ATOM 1447 N N . CYS A 1 201 ? -11.037 40.530 -16.684 1.00 80.22 221 CYS A N 1
ATOM 1448 C CA . CYS A 1 201 ? -9.607 40.418 -16.933 1.00 81.41 221 CYS A CA 1
ATOM 1449 C C . CYS A 1 201 ? -9.350 40.525 -18.434 1.00 92.85 221 CYS A C 1
ATOM 1450 O O . CYS A 1 201 ? -9.866 39.715 -19.207 1.00 94.55 221 CYS A O 1
ATOM 1453 N N . ILE A 1 202 ? -8.555 41.526 -18.820 1.00 94.55 222 ILE A N 1
ATOM 1454 C CA . ILE A 1 202 ? -8.332 41.947 -20.213 1.00 95.17 222 ILE A CA 1
ATOM 1455 C C . ILE A 1 202 ? -9.593 41.821 -21.063 1.00 94.92 222 ILE A C 1
ATOM 1456 O O . ILE A 1 202 ? -10.416 42.734 -21.100 1.00 95.79 222 ILE A O 1
#

Organism: Homo sapiens (NCBI:txid9606)

Nearest PDB structures (foldseek):
  5y30-assembly1_A  TM=1.006E+00  e=2.280E-34  Homo sapiens
  5y31-assembly2_D  TM=9.924E-01  e=6.975E-33  Homo sapiens
  8hpx-assembly2_B  TM=9.872E-01  e=7.238E-30  Mus musculus
  8y6b-assembly3_E  TM=9.784E-01  e=4.506E-25  Homo sapiens
  8hq2-assembly2_E  TM=9.789E-01  e=1.826E-24  Homo sapiens

Radius of gyration: 16.87 Å; Cα contacts (8 Å, |Δi|>4): 493; chains: 1; bounding box: 37×47×35 Å

GO terms:
  GO:0005576 extracellular region (C, IDA)
  GO:0030307 positive regulation of cell growth (P, IMP)
  GO:0031175 neuron projection development (P, IMP)
  GO:0007411 axon guidance (P, IMP)
  GO:0005102 signaling receptor binding (F, IPI)
  GO:0005515 protein binding (F, IPI)
  GO:0007399 nervous system development (P, TAS)
  GO:0005576 extracellular region (C, TAS)
  GO:2000311 regulation of AMPA receptor activity (P, IDA)
  GO:0005576 extracellular region (C, EXP)
  GO:0005783 endoplasmic reticulum (C, EXP)
  GO:0005794 Golgi apparatus (C, EXP)

Solvent-accessible surface area: 9457 Å² total; per-residue (Å²): 220,42,17,112,53,15,98,36,86,173,70,53,0,81,0,80,86,0,201,72,25,24,186,93,6,27,90,96,0,52,26,2,12,0,25,142,14,45,16,64,88,0,46,117,18,28,4,90,113,6,62,47,0,78,46,0,45,0,29,42,6,60,4,53,51,0,18,55,29,0,0,62,32,2,56,103,0,60,74,0,49,0,40,79,5,92,18,170,49,18,26,143,40,0,2,107,37,2,131,28,0,48,41,0,0,0,0,55,3,94,9,124,61,1,37,124,68,3,10,147,46,13,132,46,22,68,46,0,25,1,115,36,16,29,2,50,2,48,63,152,0,72,22,0,13,108,44,24,62,143,39,157,11,80,26,98,68,7,93,0,53,11,33,121,129,34,102,133,106,68,0,49,84,13,38,64,171,40,12,136,37,219

Secondary structure (DSSP, 8-state):
---TTEEE-SSEEEEES-SS--S-S-TT-SEEEEES-S--EE-TTTTTT-TT-SEEEEES-EESEE-TTTTTT-TT--EEEEES-EES-B-TTTTTT-TT--EEE-TTS------TTTTTT-TT--EEE-TT---B-SGGGHHHHHHHHH--SEE---B--BSGGGTT-BGGG--GGG----

InterPro domains:
  IPR000483 Cysteine-rich flanking region, C-terminal [SM00082] (173-222)
  IPR001611 Leucine-rich repeat [PF13855] (115-174)
  IPR003591 Leucine-rich repeat, typical subtype [SM00369] (90-113)
  IPR003591 Leucine-rich repeat, typical subtype [SM00369] (114-137)
  IPR003591 Leucine-rich repeat, typical subtype [SM00369] (138-161)
  IPR005492 Leucine-rich glioma-inactivated , EPTP repeat [PF03736] (225-266)
  IPR005492 Leucine-rich glioma-inactivated , EPTP repeat [PF03736] (272-312)
  IPR005492 Leucine-rich glioma-inactivated , EPTP repeat [PF03736] (317-363)
  IPR005492 Leucine-rich glioma-inactivated , EPTP repeat [PF03736] (420-460)
  IPR005492 Leucine-rich glioma-inactivated , EPTP repeat [PF03736] (465-505)
  IPR005492 Leucine-rich glioma-inactivated , EPTP repeat [PF03736] (510-550)
  IPR009039 EAR [PS50912] (225-267)
  IPR009039 EAR [PS50912] (271-313)
  IPR009039 EAR [PS50912] (317-364)
  IPR009039 EAR [PS50912] (366-415)
  IPR009039 EAR [PS50912] (419-462)
  IPR009039 EAR [PS50912] (464-506)
  IPR009039 EAR [PS50912] (510-552)
  IPR032675 Leucine-rich repeat domain superfamily [G3DSA:3.80.10.10] (40-228)
  IPR051295 Leucine-rich glioma-inactivated/LGI-related [PTHR24367] (22-557)

B-factor: mean 45.02, std 17.81, range [19.43, 121.55]

Sequence (182 aa):
KCPAVCTCTKDNALCENARSIPRTVPPDVVISSLSFVVRSGFTEISEGSFLFTPSLQLLLFTSNSFDVISDDAFIGLPHLEYLFIENNNIKSIISSRHTFRGLKSLIHLSLANNNLQTLPKDIFKGLDSLTNVDDLRGNSFNCDCKLKWLVEWLGHTNATVEDIYCEGPPEYKKRKINSLSSKDFDCI

Foldseek 3Di:
DADPQWDDDQAEIEGEQALALDLPHQQNHAEYEYAPYNHAEQEAPSCQSNLNHQYYYYAHEHHAEQEANSPASNANHAYYAYAHYAYNYYDQRSPPHPCNHAEYEPEQHQDQADAANSCPNNNNYQEYEHENHAYEPAPRRQNVLVCLVPDNHDYDFYAHCDDPVGHRPTSVPDHCVNYDDD